Protein AF-A0A291LZJ6-F1 (afdb_monomer_lite)

Sequence (198 aa):
MSPQLYVQSVSMTELIYNVLYHADIFYAFREPSELGRYSWIIDAKGRDGTTDWEHWWSRMVRPMLQSKSLRQPFPRVEEGDYSYQVHMRMGLPEHLRPFSNGNDNCFDLRPILEDVDFSSETQAGLEAVDILANAVRRSLSGNYQRYGWIEIPRLMIHRNDHYIRLFTVAGANVDIELPEYADVLNDFRAGGRSLFPS

pLDDT: mean 87.47, std 8.16, range [55.5, 95.25]

Secondary structure (DSSP, 8-state):
--HHHHHHHHHHHHHHHHHHHHHHHHHHTT-GGGGG---EEEE-S-SSS--HHHHHHHHHHHHHHHHHHHHSPPP--TTS--GGGGGGEEEPPGGGGGGSTT--EEE-STTTSS-EEEE-S--HHHHHHHHHHHHHHHHHTT-S-GGGTTTGGGGSEE-SS-SS----SSPS-------TTHHHHHHTTSSSEESS--

Radius of gyration: 18.4 Å; chains: 1; bounding box: 45×43×45 Å

Structure (mmCIF, N/CA/C/O backbone):
data_AF-A0A291LZJ6-F1
#
_entry.id   AF-A0A291LZJ6-F1
#
loop_
_atom_site.group_PDB
_atom_site.id
_atom_site.type_symbol
_atom_site.label_atom_id
_atom_site.label_alt_id
_atom_site.label_comp_id
_atom_site.label_asym_id
_atom_site.label_entity_id
_atom_site.label_seq_id
_atom_site.pdbx_PDB_ins_code
_atom_site.Cartn_x
_atom_site.Cartn_y
_atom_site.Cartn_z
_atom_site.occupancy
_atom_site.B_iso_or_equiv
_atom_site.auth_seq_id
_atom_site.auth_comp_id
_atom_site.auth_asym_id
_atom_site.auth_atom_id
_atom_site.pdbx_PDB_model_num
ATOM 1 N N . MET A 1 1 ? 4.750 18.574 13.760 1.00 76.56 1 MET A N 1
ATOM 2 C CA . MET A 1 1 ? 3.805 17.510 13.354 1.00 76.56 1 MET A CA 1
ATOM 3 C C . MET A 1 1 ? 3.405 16.732 14.597 1.00 76.56 1 MET A C 1
ATOM 5 O O . MET A 1 1 ? 4.285 16.442 15.399 1.00 76.56 1 MET A O 1
ATOM 9 N N . SER A 1 2 ? 2.115 16.453 14.804 1.00 91.00 2 SER A N 1
ATOM 10 C CA . SER A 1 2 ? 1.682 15.653 15.959 1.00 91.00 2 SER A CA 1
ATOM 11 C C . SER A 1 2 ? 2.129 14.188 15.806 1.00 91.00 2 SER A C 1
ATOM 13 O O . SER A 1 2 ? 2.298 13.728 14.672 1.00 91.00 2 SER A O 1
ATOM 15 N N . PRO A 1 3 ? 2.286 13.425 16.906 1.00 91.31 3 PRO A N 1
ATOM 16 C CA . PRO A 1 3 ? 2.603 11.996 16.829 1.00 91.31 3 PRO A CA 1
ATOM 17 C C . PRO A 1 3 ? 1.614 11.202 15.964 1.00 91.31 3 PRO A C 1
ATOM 19 O O . PRO A 1 3 ? 2.022 10.330 15.204 1.00 91.31 3 PRO A O 1
ATOM 22 N N . GLN A 1 4 ? 0.325 11.555 16.007 1.00 91.00 4 GLN A N 1
ATOM 23 C CA . GLN A 1 4 ? -0.712 10.933 15.182 1.00 91.00 4 GLN A CA 1
ATOM 24 C C . GLN A 1 4 ? -0.449 11.124 13.682 1.00 91.00 4 GLN A C 1
ATOM 26 O O . GLN A 1 4 ? -0.474 10.160 12.921 1.00 91.00 4 GLN A O 1
ATOM 31 N N . LEU A 1 5 ? -0.159 12.359 13.259 1.00 92.19 5 LEU A N 1
ATOM 32 C CA . LEU A 1 5 ? 0.135 12.666 11.858 1.00 92.19 5 LEU A CA 1
ATOM 33 C C . LEU A 1 5 ? 1.445 12.017 11.398 1.00 92.19 5 LEU A C 1
ATOM 35 O O . LEU A 1 5 ? 1.547 11.588 10.250 1.00 92.19 5 LEU A O 1
ATOM 39 N N . TYR A 1 6 ? 2.425 11.881 12.294 1.00 91.81 6 TYR A N 1
ATOM 40 C CA . TYR A 1 6 ? 3.653 11.144 12.005 1.00 91.81 6 TYR A CA 1
ATOM 41 C C . TYR A 1 6 ? 3.379 9.660 11.735 1.00 91.81 6 TYR A C 1
ATOM 43 O O . TYR A 1 6 ? 3.748 9.159 10.672 1.00 91.81 6 TYR A O 1
ATOM 51 N N . VAL A 1 7 ? 2.685 8.975 12.653 1.00 91.75 7 VAL A N 1
ATOM 52 C CA . VAL A 1 7 ? 2.331 7.556 12.493 1.00 91.75 7 VAL A CA 1
ATOM 53 C C . VAL A 1 7 ? 1.525 7.350 11.218 1.00 91.75 7 VAL A C 1
ATOM 55 O O . VAL A 1 7 ? 1.827 6.438 10.453 1.00 91.75 7 VAL A O 1
ATOM 58 N N . GLN A 1 8 ? 0.559 8.224 10.934 1.00 91.69 8 GLN A N 1
ATOM 59 C CA . GLN A 1 8 ? -0.219 8.146 9.702 1.00 91.69 8 GLN A CA 1
ATOM 60 C C . GLN A 1 8 ? 0.650 8.310 8.450 1.00 91.69 8 GLN A C 1
ATOM 62 O O . GLN A 1 8 ? 0.510 7.531 7.513 1.00 91.69 8 GLN A O 1
ATOM 67 N N . SER A 1 9 ? 1.588 9.259 8.447 1.00 93.06 9 SER A N 1
ATOM 68 C CA . SER A 1 9 ? 2.500 9.480 7.315 1.00 93.06 9 SER A CA 1
ATOM 69 C C . SER A 1 9 ? 3.343 8.242 7.009 1.00 93.06 9 SER A C 1
ATOM 71 O O . SER A 1 9 ? 3.480 7.850 5.848 1.00 93.06 9 SER A O 1
ATOM 73 N N . VAL A 1 10 ? 3.885 7.610 8.056 1.00 92.06 10 VAL A N 1
ATOM 74 C CA . VAL A 1 10 ? 4.641 6.356 7.941 1.00 92.06 10 VAL A CA 1
ATOM 75 C C . VAL A 1 10 ? 3.725 5.237 7.448 1.00 92.06 10 VAL A C 1
ATOM 77 O O . VAL A 1 10 ? 4.046 4.598 6.453 1.00 92.06 10 VAL A O 1
ATOM 80 N N . SER A 1 11 ? 2.555 5.064 8.069 1.00 92.06 11 SER A N 1
ATOM 81 C CA . SER A 1 11 ? 1.578 4.020 7.718 1.00 92.06 11 SER A CA 1
ATOM 82 C C . SER A 1 11 ? 1.151 4.099 6.256 1.00 92.06 11 SER A C 1
ATOM 84 O O . SER A 1 11 ? 1.156 3.093 5.558 1.00 92.06 11 SER A O 1
ATOM 86 N N . MET A 1 12 ? 0.810 5.296 5.773 1.00 93.62 12 MET A N 1
ATOM 87 C CA . MET A 1 12 ? 0.369 5.505 4.393 1.00 93.62 12 MET A CA 1
ATOM 88 C C . MET A 1 12 ? 1.502 5.286 3.392 1.00 93.62 12 MET A C 1
ATOM 90 O O . MET A 1 12 ? 1.280 4.719 2.327 1.00 93.62 12 MET A O 1
ATOM 94 N N . THR A 1 13 ? 2.730 5.678 3.741 1.00 93.75 13 THR A N 1
ATOM 95 C CA . THR A 1 13 ? 3.897 5.403 2.892 1.00 93.75 13 THR A CA 1
ATOM 96 C C . THR A 1 13 ? 4.168 3.901 2.804 1.00 93.75 13 THR A C 1
ATOM 98 O O . THR A 1 13 ? 4.401 3.378 1.716 1.00 93.75 13 THR A O 1
ATOM 101 N N . GLU A 1 14 ? 4.112 3.191 3.936 1.00 91.94 14 GLU A N 1
ATOM 102 C CA . GLU A 1 14 ? 4.214 1.731 3.967 1.00 91.94 14 GLU A CA 1
ATOM 103 C C . GLU A 1 14 ? 3.083 1.083 3.167 1.00 91.94 14 GLU A C 1
ATOM 105 O O . GLU A 1 14 ? 3.335 0.146 2.413 1.00 91.94 14 GLU A O 1
ATOM 110 N N . LEU A 1 15 ? 1.854 1.587 3.286 1.00 91.94 15 LEU A N 1
ATOM 111 C CA . LEU A 1 15 ? 0.709 1.082 2.538 1.00 91.94 15 LEU A CA 1
ATOM 112 C C . LEU A 1 15 ? 0.941 1.209 1.032 1.00 91.94 15 LEU A C 1
ATOM 114 O O . LEU A 1 15 ? 0.877 0.197 0.345 1.00 91.94 15 LEU A O 1
ATOM 118 N N . ILE A 1 16 ? 1.290 2.396 0.530 1.00 93.81 16 ILE A N 1
ATOM 119 C CA . ILE A 1 16 ? 1.565 2.598 -0.901 1.00 93.81 16 ILE A CA 1
ATOM 120 C C . ILE A 1 16 ? 2.702 1.699 -1.375 1.00 93.81 16 ILE A C 1
ATOM 122 O O . ILE A 1 16 ? 2.572 1.038 -2.403 1.00 93.81 16 ILE A O 1
ATOM 126 N N . TYR A 1 17 ? 3.797 1.622 -0.615 1.00 92.56 17 TYR A N 1
ATOM 127 C CA . TYR A 1 17 ? 4.908 0.740 -0.959 1.00 92.56 17 TYR A CA 1
ATOM 128 C C . TYR A 1 17 ? 4.455 -0.721 -1.080 1.00 92.56 17 TYR A C 1
ATOM 130 O O . TYR A 1 17 ? 4.793 -1.384 -2.056 1.00 92.56 17 TYR A O 1
ATOM 138 N N . ASN A 1 18 ? 3.688 -1.228 -0.110 1.00 89.75 18 ASN A N 1
ATOM 139 C CA . ASN A 1 18 ? 3.212 -2.611 -0.123 1.00 89.75 18 ASN A CA 1
ATOM 140 C C . ASN A 1 18 ? 2.173 -2.848 -1.229 1.00 89.75 18 ASN A C 1
ATOM 142 O O . ASN A 1 18 ? 2.210 -3.896 -1.869 1.00 89.75 18 ASN A O 1
ATOM 146 N N . VAL A 1 19 ? 1.284 -1.883 -1.490 1.00 91.00 19 VAL A N 1
ATOM 147 C CA . VAL A 1 19 ? 0.339 -1.946 -2.613 1.00 91.00 19 VAL A CA 1
ATOM 148 C C . VAL A 1 19 ? 1.112 -2.077 -3.915 1.00 91.00 19 VAL A C 1
ATOM 150 O O . VAL A 1 19 ? 0.874 -3.035 -4.635 1.00 91.00 19 VAL A O 1
ATOM 153 N N . LEU A 1 20 ? 2.090 -1.207 -4.179 1.00 91.50 20 LEU A N 1
ATOM 154 C CA . LEU A 1 20 ? 2.926 -1.299 -5.378 1.00 91.50 20 LEU A CA 1
ATOM 155 C C . LEU A 1 20 ? 3.672 -2.636 -5.448 1.00 91.50 20 LEU A C 1
ATOM 157 O O . LEU A 1 20 ? 3.619 -3.312 -6.468 1.00 91.50 20 LEU A O 1
ATOM 161 N N . TYR A 1 21 ? 4.291 -3.063 -4.346 1.00 88.56 21 TYR A N 1
ATOM 162 C CA . TYR A 1 21 ? 5.035 -4.322 -4.264 1.00 88.56 21 TYR A CA 1
ATOM 163 C C . TYR A 1 21 ? 4.189 -5.547 -4.653 1.00 88.56 21 TYR A C 1
ATOM 165 O O . TYR A 1 21 ? 4.706 -6.493 -5.245 1.00 88.56 21 TYR A O 1
ATOM 173 N N . HIS A 1 22 ? 2.902 -5.562 -4.298 1.00 87.62 22 HIS A N 1
ATOM 174 C CA . HIS A 1 22 ? 2.007 -6.693 -4.558 1.00 87.62 22 HIS A CA 1
ATOM 175 C C . HIS A 1 22 ? 1.212 -6.555 -5.854 1.00 87.62 22 HIS A C 1
ATOM 177 O O . HIS A 1 22 ? 1.097 -7.525 -6.605 1.00 87.62 22 HIS A O 1
ATOM 183 N N . ALA A 1 23 ? 0.679 -5.364 -6.113 1.00 89.06 23 ALA A N 1
ATOM 184 C CA . ALA A 1 23 ? -0.116 -5.063 -7.292 1.00 89.06 23 ALA A CA 1
ATOM 185 C C . ALA A 1 23 ? 0.703 -5.253 -8.571 1.00 89.06 23 ALA A C 1
ATOM 187 O O . ALA A 1 23 ? 0.163 -5.778 -9.539 1.00 89.06 23 ALA A O 1
ATOM 188 N N . ASP A 1 24 ? 1.998 -4.915 -8.552 1.00 90.25 24 ASP A N 1
ATOM 189 C CA . ASP A 1 24 ? 2.864 -5.026 -9.728 1.00 90.25 24 ASP A CA 1
ATOM 190 C C . ASP A 1 24 ? 2.886 -6.458 -10.287 1.00 90.25 24 ASP A C 1
ATOM 192 O O . ASP A 1 24 ? 2.567 -6.692 -11.449 1.00 90.25 24 ASP A O 1
ATOM 196 N N . ILE A 1 25 ? 3.152 -7.449 -9.430 1.00 92.12 25 ILE A N 1
ATOM 197 C CA . ILE A 1 25 ? 3.102 -8.865 -9.824 1.00 92.12 25 ILE A CA 1
ATOM 198 C C . ILE A 1 25 ? 1.661 -9.296 -10.113 1.00 92.12 25 ILE A C 1
ATOM 200 O O . ILE A 1 25 ? 1.411 -9.981 -11.100 1.00 92.12 25 ILE A O 1
ATOM 204 N N . PHE A 1 26 ? 0.703 -8.924 -9.259 1.00 92.56 26 PHE A N 1
ATOM 205 C CA . PHE A 1 26 ? -0.675 -9.395 -9.393 1.00 92.56 26 PHE A CA 1
ATOM 206 C C . PHE A 1 26 ? -1.296 -9.030 -10.748 1.00 92.56 26 PHE A C 1
ATOM 208 O O . PHE A 1 26 ? -1.919 -9.891 -11.380 1.00 92.56 26 PHE A O 1
ATOM 215 N N . TYR A 1 27 ? -1.119 -7.777 -11.177 1.00 93.94 27 TYR A N 1
ATOM 216 C CA . TYR A 1 27 ? -1.657 -7.260 -12.430 1.00 93.94 27 TYR A CA 1
ATOM 217 C C . TYR A 1 27 ? -0.839 -7.701 -13.642 1.00 93.94 27 TYR A C 1
ATOM 219 O O . TYR A 1 27 ? -1.450 -8.004 -14.663 1.00 93.94 27 TYR A O 1
ATOM 227 N N . ALA A 1 28 ? 0.483 -7.886 -13.520 1.00 94.88 28 ALA A N 1
ATOM 228 C CA . ALA A 1 28 ? 1.312 -8.416 -14.612 1.00 94.88 28 ALA A CA 1
ATOM 229 C C . ALA A 1 28 ? 0.835 -9.783 -15.138 1.00 94.88 28 ALA A C 1
ATOM 231 O O . ALA A 1 28 ? 1.069 -10.119 -16.295 1.00 94.88 28 ALA A O 1
ATOM 232 N N . PHE A 1 29 ? 0.151 -10.576 -14.307 1.00 93.62 29 PHE A N 1
ATOM 233 C CA . PHE A 1 29 ? -0.411 -11.873 -14.699 1.00 93.62 29 PHE A CA 1
ATOM 234 C C . PHE A 1 29 ? -1.897 -11.848 -15.080 1.00 93.62 29 PHE A C 1
ATOM 236 O O . PHE A 1 29 ? -2.424 -12.877 -15.500 1.00 93.62 29 PHE A O 1
ATOM 243 N N . ARG A 1 30 ? -2.613 -10.742 -14.852 1.00 93.25 30 ARG A N 1
ATOM 244 C CA . ARG A 1 30 ? -4.088 -10.727 -14.914 1.00 93.25 30 ARG A CA 1
ATOM 245 C C . ARG A 1 30 ? -4.655 -9.613 -15.759 1.00 93.25 30 ARG A C 1
ATOM 247 O O . ARG A 1 30 ? -5.514 -9.881 -16.585 1.00 93.25 30 ARG A O 1
ATOM 254 N N . GLU A 1 31 ? -4.195 -8.396 -15.517 1.00 94.94 31 GLU A N 1
ATOM 255 C CA . GLU A 1 31 ? -4.621 -7.222 -16.265 1.00 94.94 31 GLU A CA 1
ATOM 256 C C . GLU A 1 31 ? -3.419 -6.282 -16.430 1.00 94.94 31 GLU A C 1
ATOM 258 O O . GLU A 1 31 ? -3.290 -5.290 -15.705 1.00 94.94 31 GLU A O 1
ATOM 263 N N . PRO A 1 32 ? -2.481 -6.617 -17.337 1.00 95.25 32 PRO A N 1
ATOM 264 C CA . PRO A 1 32 ? -1.240 -5.864 -17.505 1.00 95.25 32 PRO A CA 1
ATOM 265 C C . PRO A 1 32 ? -1.466 -4.397 -17.872 1.00 95.25 32 PRO A C 1
ATOM 267 O O . PRO A 1 32 ? -0.634 -3.554 -17.541 1.00 95.25 32 PRO A O 1
ATOM 270 N N . SER A 1 33 ? -2.590 -4.063 -18.517 1.00 95.12 33 SER A N 1
ATOM 271 C CA . SER A 1 33 ? -2.900 -2.681 -18.890 1.00 95.12 33 SER A CA 1
ATOM 272 C C . SER A 1 33 ? -3.080 -1.750 -17.693 1.00 95.12 33 SER A C 1
ATOM 274 O O . SER A 1 33 ? -2.772 -0.562 -17.814 1.00 95.12 33 SER A O 1
ATOM 276 N N . GLU A 1 34 ? -3.509 -2.266 -16.535 1.00 93.94 34 GLU A N 1
ATOM 277 C CA . GLU A 1 34 ? -3.631 -1.467 -15.305 1.00 93.94 34 GLU A CA 1
ATOM 278 C C . GLU A 1 34 ? -2.264 -1.008 -14.785 1.00 93.94 34 GLU A C 1
ATOM 280 O O . GLU A 1 34 ? -2.154 0.040 -14.158 1.00 93.94 34 GLU A O 1
ATOM 285 N N . LEU A 1 35 ? -1.180 -1.719 -15.114 1.00 93.31 35 LEU A N 1
ATOM 286 C CA . LEU A 1 35 ? 0.169 -1.319 -14.711 1.00 93.31 35 LEU A CA 1
ATOM 287 C C . LEU A 1 35 ?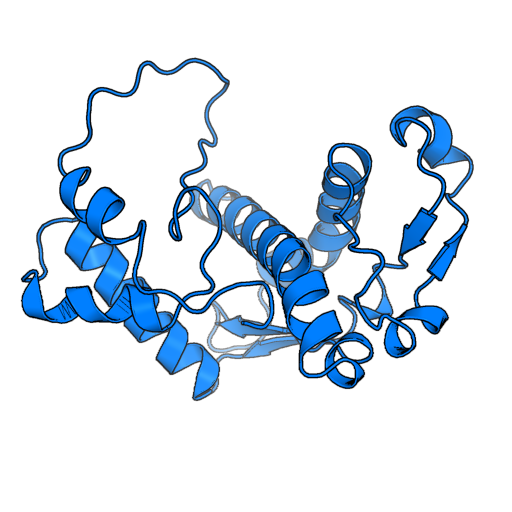 0.655 -0.029 -15.390 1.00 93.31 35 LEU A C 1
ATOM 289 O O . LEU A 1 35 ? 1.655 0.541 -14.961 1.00 93.31 35 LEU A O 1
ATOM 293 N N . GLY A 1 36 ? -0.015 0.430 -16.449 1.00 92.12 36 GLY A N 1
ATOM 294 C CA . GLY A 1 36 ? 0.303 1.693 -17.119 1.00 92.12 36 GLY A CA 1
ATOM 295 C C . GLY A 1 36 ? -0.429 2.910 -16.546 1.00 92.12 36 GLY A C 1
ATOM 296 O O . GLY A 1 36 ? -0.180 4.027 -17.001 1.00 92.12 36 GLY A O 1
ATOM 297 N N . ARG A 1 37 ? -1.361 2.730 -15.598 1.00 91.06 37 ARG A N 1
ATOM 298 C CA . ARG A 1 37 ? -2.249 3.800 -15.118 1.00 91.06 37 ARG A CA 1
ATOM 299 C C . ARG A 1 37 ? -2.405 3.749 -13.604 1.00 91.06 37 ARG A C 1
ATOM 301 O O . ARG A 1 37 ? -2.984 2.819 -13.062 1.00 91.06 37 ARG A O 1
ATOM 308 N N . TYR A 1 38 ? -1.930 4.792 -12.934 1.00 92.62 38 TYR A N 1
ATOM 309 C CA . TYR A 1 38 ? -2.031 4.923 -11.485 1.00 92.62 38 TYR A CA 1
ATOM 310 C C . TYR A 1 38 ? -2.890 6.128 -11.132 1.00 92.62 38 TYR A C 1
ATOM 312 O O . TYR A 1 38 ? -2.651 7.224 -11.631 1.00 92.62 38 TYR A O 1
ATOM 320 N N . SER A 1 39 ? -3.860 5.905 -10.252 1.00 92.38 39 SER A N 1
ATOM 321 C CA . SER A 1 39 ? -4.677 6.942 -9.630 1.00 92.38 39 SER A CA 1
ATOM 322 C C . SER A 1 39 ? -4.884 6.556 -8.171 1.00 92.38 39 SER A C 1
ATOM 324 O O . SER A 1 39 ? -5.236 5.410 -7.870 1.00 92.38 39 SER A O 1
ATOM 326 N N . TRP A 1 40 ? -4.595 7.479 -7.259 1.00 93.44 40 TRP A N 1
ATOM 327 C CA . TRP A 1 40 ? -4.688 7.259 -5.822 1.00 93.44 40 TRP A CA 1
ATOM 328 C C . TRP A 1 40 ? -5.768 8.149 -5.249 1.00 93.44 40 TRP A C 1
ATOM 330 O O . TRP A 1 40 ? -5.627 9.366 -5.238 1.00 93.44 40 TRP A O 1
ATOM 340 N N . ILE A 1 41 ? -6.803 7.527 -4.702 1.00 93.06 41 ILE A N 1
ATOM 341 C CA . ILE A 1 41 ? -7.837 8.226 -3.949 1.00 93.06 41 ILE A CA 1
ATOM 342 C C . ILE A 1 41 ? -7.606 7.918 -2.474 1.00 93.06 41 ILE A C 1
ATOM 344 O O . ILE A 1 41 ? -7.507 6.754 -2.077 1.00 93.06 41 ILE A O 1
ATOM 348 N N . ILE A 1 42 ? -7.483 8.964 -1.669 1.00 92.62 42 ILE A N 1
ATOM 349 C CA . ILE A 1 42 ? -7.200 8.890 -0.241 1.00 92.62 42 ILE A CA 1
ATOM 350 C C . ILE A 1 42 ? -8.311 9.623 0.505 1.00 92.62 42 ILE A C 1
ATOM 352 O O . ILE A 1 42 ? -8.693 10.722 0.119 1.00 92.62 42 ILE A O 1
ATOM 356 N N . ASP A 1 43 ? -8.807 9.021 1.586 1.00 91.06 43 ASP A N 1
ATOM 357 C CA . ASP A 1 43 ? -9.785 9.657 2.471 1.00 91.06 43 ASP A CA 1
ATOM 358 C C . ASP A 1 43 ? -9.220 10.964 3.054 1.00 91.06 43 ASP A C 1
ATOM 360 O O . ASP A 1 43 ? -8.168 10.972 3.710 1.00 91.06 43 ASP A O 1
ATOM 364 N N . ALA A 1 44 ? -9.898 12.076 2.768 1.00 91.38 44 ALA A N 1
ATOM 365 C CA . ALA A 1 44 ? -9.482 13.402 3.197 1.00 91.38 44 ALA A CA 1
ATOM 366 C C . ALA A 1 44 ? -9.758 13.625 4.687 1.00 91.38 44 ALA A C 1
ATOM 368 O O . ALA A 1 44 ? -10.823 13.312 5.218 1.00 91.38 44 ALA A O 1
ATOM 369 N N . LYS A 1 45 ? -8.817 14.271 5.379 1.00 83.88 45 LYS A N 1
ATOM 370 C CA . LYS A 1 45 ? -8.992 14.646 6.791 1.00 83.88 45 LYS A CA 1
ATOM 371 C C . LYS A 1 45 ? -9.949 15.810 6.995 1.00 83.88 45 LYS A C 1
ATOM 373 O O . LYS A 1 45 ? -10.585 15.912 8.046 1.00 83.88 45 LYS A O 1
ATOM 378 N N . GLY A 1 46 ? -9.933 16.751 6.060 1.00 77.50 46 GLY A N 1
ATOM 379 C CA . GLY A 1 46 ? -10.723 17.970 6.104 1.00 77.50 46 GLY A CA 1
ATOM 380 C C . GLY A 1 46 ? -12.000 17.826 5.291 1.00 77.50 46 GLY A C 1
ATOM 381 O O . GLY A 1 46 ? -12.031 17.134 4.281 1.00 77.50 46 GLY A O 1
ATOM 382 N N . ARG A 1 47 ? -13.055 18.529 5.712 1.00 69.50 47 ARG A N 1
ATOM 383 C CA . ARG A 1 47 ? -14.231 18.737 4.853 1.00 69.50 47 ARG A CA 1
ATOM 384 C C . ARG A 1 47 ? -13.963 19.788 3.772 1.00 69.50 47 ARG A C 1
ATOM 386 O O . ARG A 1 47 ? -14.536 19.697 2.695 1.00 69.50 47 ARG A O 1
ATOM 393 N N . ASP A 1 48 ? -13.052 20.721 4.055 1.00 71.00 48 ASP A N 1
ATOM 394 C CA . ASP A 1 48 ? -12.767 21.894 3.229 1.00 71.00 48 ASP A CA 1
ATOM 395 C C . ASP A 1 48 ? -11.350 21.823 2.640 1.00 71.00 48 ASP A C 1
ATOM 397 O O . ASP A 1 48 ? -10.434 22.527 3.066 1.00 71.00 48 ASP A O 1
ATOM 401 N N . GLY A 1 49 ? -11.181 20.948 1.649 1.00 76.00 49 GLY A N 1
ATOM 402 C CA . GLY A 1 49 ? -9.964 20.852 0.844 1.00 76.00 49 GLY A CA 1
ATOM 403 C C . GLY A 1 49 ? -8.762 20.199 1.533 1.00 76.00 49 GLY A C 1
ATOM 404 O O . GLY A 1 49 ? -8.831 19.690 2.653 1.00 76.00 49 GLY A O 1
ATOM 405 N N . THR A 1 50 ? -7.643 20.199 0.806 1.00 86.31 50 THR A N 1
ATOM 406 C CA . THR A 1 50 ? -6.388 19.568 1.221 1.00 86.31 50 THR A CA 1
ATOM 407 C C . THR A 1 50 ? -5.724 20.353 2.352 1.00 86.31 50 THR A C 1
ATOM 409 O O . THR A 1 50 ? -5.445 21.546 2.245 1.00 86.31 50 THR A O 1
ATOM 412 N N . THR A 1 51 ? -5.436 19.666 3.449 1.00 92.06 51 THR A N 1
ATOM 413 C CA . THR A 1 51 ? -4.752 20.213 4.622 1.00 92.06 51 THR A CA 1
ATOM 414 C C . THR A 1 51 ? -3.255 20.429 4.366 1.00 92.06 51 THR A C 1
ATOM 416 O O . THR A 1 51 ? -2.639 19.762 3.531 1.00 92.06 51 THR A O 1
ATOM 419 N N . ASP A 1 52 ? -2.613 21.291 5.164 1.00 92.75 52 ASP A N 1
ATOM 420 C CA . ASP A 1 52 ? -1.152 21.493 5.121 1.00 92.75 52 ASP A CA 1
ATOM 421 C C . ASP A 1 52 ? -0.367 20.184 5.279 1.00 92.75 52 ASP A C 1
ATOM 423 O O . ASP A 1 52 ? 0.695 19.994 4.680 1.00 92.75 52 ASP A O 1
ATOM 427 N N . TRP A 1 53 ? -0.888 19.262 6.093 1.00 93.62 53 TRP A N 1
ATOM 428 C CA . TRP A 1 53 ? -0.268 17.960 6.295 1.00 93.62 53 TRP A CA 1
ATOM 429 C C . TRP A 1 53 ? -0.399 17.060 5.059 1.00 93.62 53 TRP A C 1
ATOM 431 O O . TRP A 1 53 ? 0.589 16.433 4.683 1.00 93.62 53 TRP A O 1
ATOM 441 N N . GLU A 1 54 ? -1.556 17.023 4.395 1.00 94.44 54 GLU A N 1
ATOM 442 C CA . GLU A 1 54 ? -1.753 16.257 3.151 1.00 94.44 54 GLU A CA 1
ATOM 443 C C . GLU A 1 54 ? -0.886 16.820 2.018 1.00 94.44 54 GLU A C 1
ATOM 445 O O . GLU A 1 54 ? -0.225 16.064 1.298 1.00 94.44 54 GLU A O 1
ATOM 450 N N . HIS A 1 55 ? -0.779 18.149 1.918 1.00 92.94 55 HIS A N 1
ATOM 451 C CA . HIS A 1 55 ? 0.147 18.808 0.996 1.00 92.94 55 HIS A CA 1
ATOM 452 C C . HIS A 1 55 ? 1.607 18.447 1.276 1.00 92.94 55 HIS A C 1
ATOM 454 O O . HIS A 1 55 ? 2.365 18.144 0.349 1.00 92.94 55 HIS A O 1
ATOM 460 N N . TRP A 1 56 ? 2.019 18.472 2.544 1.00 94.50 56 TRP A N 1
ATOM 461 C CA . TRP A 1 56 ? 3.361 18.059 2.941 1.00 94.50 56 TRP A CA 1
ATOM 462 C C . TRP A 1 56 ? 3.612 16.588 2.596 1.00 94.50 56 TRP A C 1
ATOM 464 O O . TRP A 1 56 ? 4.619 16.269 1.961 1.00 94.50 56 TRP A O 1
ATOM 474 N N . TRP A 1 57 ? 2.686 15.697 2.951 1.00 95.12 57 TRP A N 1
ATOM 475 C CA . TRP A 1 57 ? 2.838 14.263 2.734 1.00 95.12 57 TRP A CA 1
ATOM 476 C C . TRP A 1 57 ? 2.929 13.929 1.241 1.00 95.12 57 TRP A C 1
ATOM 478 O O . TRP A 1 57 ? 3.828 13.192 0.842 1.00 95.12 57 TRP A O 1
ATOM 488 N N . SER A 1 58 ? 2.112 14.563 0.398 1.00 93.00 58 SER A N 1
ATOM 489 C CA . SER A 1 58 ? 2.134 14.370 -1.063 1.00 93.00 58 SER A CA 1
ATOM 490 C C . SER A 1 58 ? 3.479 14.737 -1.695 1.00 93.00 58 SER A C 1
ATOM 492 O O . SER A 1 58 ? 3.904 14.139 -2.683 1.00 93.00 58 SER A O 1
ATOM 494 N N . ARG A 1 59 ? 4.197 15.702 -1.108 1.00 92.56 59 ARG A N 1
ATOM 495 C CA . ARG A 1 59 ? 5.559 16.063 -1.535 1.00 92.56 59 ARG A CA 1
ATOM 496 C C . ARG A 1 59 ? 6.607 15.082 -1.010 1.00 92.56 59 ARG A C 1
ATOM 498 O O . ARG A 1 59 ? 7.591 14.816 -1.697 1.00 92.56 59 ARG A O 1
ATOM 505 N N . MET A 1 60 ? 6.403 14.543 0.191 1.00 94.12 60 MET A N 1
ATOM 506 C CA . MET A 1 60 ? 7.370 13.683 0.880 1.00 94.12 60 MET A CA 1
ATOM 507 C C . MET A 1 60 ? 7.260 12.201 0.521 1.00 94.12 60 MET A C 1
ATOM 509 O O . MET A 1 60 ? 8.257 11.483 0.606 1.00 94.12 60 MET A O 1
ATOM 513 N N . VAL A 1 61 ? 6.096 11.731 0.077 1.00 94.56 61 VAL A N 1
ATOM 514 C CA . VAL A 1 61 ? 5.871 10.311 -0.216 1.00 94.56 61 VAL A CA 1
ATOM 515 C C . VAL A 1 61 ? 6.840 9.789 -1.285 1.00 94.56 61 VAL A C 1
ATOM 517 O O . VAL A 1 61 ? 7.398 8.706 -1.132 1.00 94.56 61 VAL A O 1
ATOM 520 N N . ARG A 1 62 ? 7.152 10.590 -2.314 1.00 93.31 62 ARG A N 1
ATOM 521 C CA . ARG A 1 62 ? 8.079 10.211 -3.397 1.00 93.31 62 ARG A CA 1
ATOM 522 C C . ARG A 1 62 ? 9.508 9.932 -2.901 1.00 93.31 62 ARG A C 1
ATOM 524 O O . ARG A 1 62 ? 9.983 8.817 -3.119 1.00 93.31 62 ARG A O 1
ATOM 531 N N . PRO A 1 63 ? 10.213 10.865 -2.223 1.00 92.56 63 PRO A N 1
ATOM 532 C CA . PRO A 1 63 ? 11.551 10.576 -1.705 1.00 92.56 63 PRO A CA 1
ATOM 533 C C . PRO A 1 63 ? 11.551 9.468 -0.641 1.00 92.56 63 PRO A C 1
ATOM 535 O O . PRO A 1 63 ? 12.507 8.692 -0.570 1.00 92.56 63 PRO A O 1
ATOM 538 N N . MET A 1 64 ? 10.480 9.330 0.151 1.00 93.81 64 MET A N 1
ATOM 539 C CA . MET A 1 64 ? 10.361 8.229 1.114 1.00 93.81 64 MET A CA 1
ATOM 540 C C . MET A 1 64 ? 10.269 6.865 0.412 1.00 93.81 64 MET A C 1
ATOM 542 O O . MET A 1 64 ? 10.989 5.933 0.782 1.00 93.81 64 MET A O 1
ATOM 546 N N . LEU A 1 65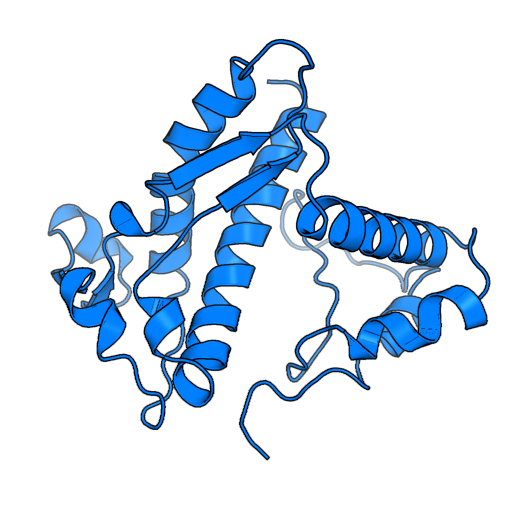 ? 9.448 6.755 -0.636 1.00 93.62 65 LEU A N 1
ATOM 547 C CA . LEU A 1 65 ? 9.337 5.545 -1.452 1.00 93.62 65 LEU A CA 1
ATOM 548 C C . LEU A 1 65 ? 10.630 5.243 -2.208 1.00 93.62 65 LEU A C 1
ATOM 550 O O . LEU A 1 65 ? 11.057 4.091 -2.211 1.00 93.62 65 LEU A O 1
ATOM 554 N N . GLN A 1 66 ? 11.307 6.255 -2.763 1.00 91.56 66 GLN A N 1
ATOM 555 C CA . GLN A 1 66 ? 12.615 6.081 -3.400 1.00 91.56 66 GLN A CA 1
ATOM 556 C C . GLN A 1 66 ? 13.623 5.475 -2.414 1.00 91.56 66 GLN A C 1
ATOM 558 O O . GLN A 1 66 ? 14.189 4.418 -2.685 1.00 91.56 66 GLN A O 1
ATOM 563 N N . SER A 1 67 ? 13.781 6.077 -1.230 1.00 90.94 67 SER A N 1
ATOM 564 C CA . SER A 1 67 ? 14.682 5.574 -0.183 1.00 90.94 67 SER A CA 1
ATOM 565 C C . SER A 1 67 ? 14.365 4.133 0.236 1.00 90.94 67 SER A C 1
ATOM 567 O O . SER A 1 67 ? 15.266 3.342 0.533 1.00 90.94 67 SER A O 1
ATOM 569 N N . LYS A 1 68 ? 13.081 3.767 0.280 1.00 90.12 68 LYS A N 1
ATOM 570 C CA . LYS A 1 68 ? 12.654 2.407 0.615 1.00 90.12 68 LYS A CA 1
ATOM 571 C C . LYS A 1 68 ? 12.931 1.426 -0.527 1.00 90.12 68 LYS A C 1
ATOM 573 O O . LYS A 1 68 ? 13.499 0.370 -0.271 1.00 90.12 68 LYS A O 1
ATOM 578 N N . SER A 1 69 ? 12.616 1.799 -1.766 1.00 89.31 69 SER A N 1
ATOM 579 C CA . SER A 1 69 ? 12.843 0.978 -2.963 1.00 89.31 69 SER A CA 1
ATOM 580 C C . SER A 1 69 ? 14.325 0.732 -3.267 1.00 89.31 69 SER A C 1
ATOM 582 O O . SER A 1 69 ? 14.669 -0.346 -3.732 1.00 89.31 69 SER A O 1
ATOM 584 N N . LEU A 1 70 ? 15.220 1.668 -2.930 1.00 89.00 70 LEU A N 1
ATOM 585 C CA . LEU A 1 70 ? 16.670 1.458 -3.047 1.00 89.00 70 LEU A CA 1
ATOM 586 C C . LEU A 1 70 ? 17.168 0.361 -2.094 1.00 89.00 70 LEU A C 1
ATOM 588 O O . LEU A 1 70 ? 17.993 -0.469 -2.462 1.00 89.00 70 LEU A O 1
ATOM 592 N N . ARG A 1 71 ? 16.633 0.328 -0.866 1.00 86.62 71 ARG A N 1
ATOM 593 C CA . ARG A 1 71 ? 16.973 -0.698 0.134 1.00 86.62 71 ARG A CA 1
ATOM 594 C C . ARG A 1 71 ? 16.308 -2.037 -0.161 1.00 86.62 71 ARG A C 1
ATOM 596 O O . ARG A 1 71 ? 16.911 -3.081 0.061 1.00 86.62 71 ARG A O 1
ATOM 603 N N . GLN A 1 72 ? 15.066 -1.996 -0.629 1.00 87.19 72 GLN A N 1
ATOM 604 C CA . GLN A 1 72 ? 14.264 -3.163 -0.962 1.00 87.19 72 GLN A CA 1
ATOM 605 C C . GLN A 1 72 ? 13.582 -2.932 -2.319 1.00 87.19 72 GLN A C 1
ATOM 607 O O . GLN A 1 72 ? 12.471 -2.393 -2.365 1.00 87.19 72 GLN A O 1
ATOM 612 N N . PRO A 1 73 ? 14.236 -3.313 -3.428 1.00 87.06 73 PRO A N 1
ATOM 613 C CA . PRO A 1 73 ? 13.647 -3.197 -4.757 1.00 87.06 73 PRO A CA 1
ATOM 614 C C . PRO A 1 73 ? 12.373 -4.037 -4.896 1.00 87.06 73 PRO A C 1
ATOM 616 O O . PRO A 1 73 ? 12.228 -5.079 -4.248 1.00 87.06 73 PRO A O 1
ATOM 619 N N . PHE A 1 74 ? 11.449 -3.589 -5.749 1.00 87.31 74 PHE A N 1
ATOM 620 C CA . PHE A 1 74 ? 10.249 -4.361 -6.067 1.00 87.31 74 PHE A CA 1
ATOM 621 C C . PHE A 1 74 ? 10.632 -5.633 -6.844 1.00 87.31 74 PHE A C 1
ATOM 623 O O . PHE A 1 74 ? 11.404 -5.545 -7.803 1.00 87.31 74 PHE A O 1
ATOM 630 N N . PRO A 1 75 ? 10.140 -6.816 -6.438 1.00 85.38 75 PRO A N 1
ATOM 631 C CA . PRO A 1 75 ? 10.406 -8.056 -7.147 1.00 85.38 75 PRO A CA 1
ATOM 632 C C . PRO A 1 75 ? 9.711 -8.044 -8.506 1.00 85.38 75 PRO A C 1
ATOM 634 O O . PRO A 1 75 ? 8.584 -7.574 -8.637 1.00 85.38 75 PRO A O 1
ATOM 637 N N . ARG A 1 76 ? 10.368 -8.633 -9.501 1.00 86.94 76 ARG A N 1
ATOM 638 C CA . ARG A 1 76 ? 9.780 -8.927 -10.806 1.00 86.94 76 ARG A CA 1
ATOM 639 C C . ARG A 1 76 ? 9.864 -10.412 -11.071 1.00 86.94 76 ARG A C 1
ATOM 641 O O . ARG A 1 76 ? 10.835 -11.057 -10.680 1.00 86.94 76 ARG A O 1
ATOM 648 N N . VAL A 1 77 ? 8.835 -10.922 -11.724 1.00 90.12 77 VAL A N 1
ATOM 649 C CA . VAL A 1 77 ? 8.718 -12.327 -12.105 1.00 90.12 77 VAL A CA 1
ATOM 650 C C . VAL A 1 77 ? 8.816 -12.386 -13.622 1.00 90.12 77 VAL A C 1
ATOM 652 O O . VAL A 1 77 ? 8.179 -11.583 -14.295 1.00 90.12 77 VAL A O 1
ATOM 655 N N . GLU A 1 78 ? 9.667 -13.257 -14.159 1.00 90.56 78 GLU A N 1
ATOM 656 C CA . GLU A 1 78 ? 10.023 -13.259 -15.586 1.00 90.56 78 GLU A CA 1
ATOM 657 C C . GLU A 1 78 ? 8.802 -13.485 -16.489 1.00 90.56 78 GLU A C 1
ATOM 659 O O . GLU A 1 78 ? 8.692 -12.887 -17.555 1.00 90.56 78 GLU A O 1
ATOM 664 N N . GLU A 1 79 ? 7.851 -14.284 -16.014 1.00 93.12 79 GLU A N 1
ATOM 665 C CA . GLU A 1 79 ? 6.639 -14.676 -16.725 1.00 93.12 79 GLU A CA 1
ATOM 666 C C . GLU A 1 79 ? 5.532 -13.603 -16.720 1.00 93.12 79 GLU A C 1
ATOM 668 O O . GLU A 1 79 ? 4.513 -13.780 -17.386 1.00 93.12 79 GLU A O 1
ATOM 673 N N . GLY A 1 80 ? 5.698 -12.505 -15.973 1.00 93.44 80 GLY A N 1
ATOM 674 C CA . GLY A 1 80 ? 4.722 -11.414 -15.917 1.00 93.44 80 GLY A CA 1
ATOM 675 C C . GLY A 1 80 ? 4.814 -10.465 -17.118 1.00 93.44 80 GLY A C 1
ATOM 676 O O . GLY A 1 80 ? 5.907 -10.108 -17.563 1.00 93.44 80 GLY A O 1
ATOM 677 N N . ASP A 1 81 ? 3.671 -9.985 -17.615 1.00 95.12 81 ASP A N 1
ATOM 678 C CA . ASP A 1 81 ? 3.631 -8.947 -18.648 1.00 95.12 81 ASP A CA 1
ATOM 679 C C . ASP A 1 81 ? 3.738 -7.548 -18.021 1.00 95.12 81 ASP A C 1
ATOM 681 O O . ASP A 1 81 ? 2.823 -7.048 -17.370 1.00 95.12 81 ASP A O 1
ATOM 685 N N . TYR A 1 82 ? 4.877 -6.895 -18.256 1.00 93.19 82 TYR A N 1
ATOM 686 C CA . TYR A 1 82 ? 5.162 -5.528 -17.808 1.00 93.19 82 TYR A CA 1
ATOM 687 C C . TYR A 1 82 ? 5.330 -4.543 -18.973 1.00 93.19 82 TYR A C 1
ATOM 689 O O . TYR A 1 82 ? 5.976 -3.498 -18.817 1.00 93.19 82 TYR A O 1
ATOM 697 N N . SER A 1 83 ? 4.823 -4.878 -20.161 1.00 94.31 83 SER A N 1
ATOM 698 C CA . SER A 1 83 ? 4.959 -4.048 -21.365 1.00 94.31 83 SER A CA 1
ATOM 699 C C . SER A 1 83 ? 4.348 -2.647 -21.196 1.00 94.31 83 SER A C 1
ATOM 701 O O . SER A 1 83 ? 4.882 -1.670 -21.722 1.00 94.31 83 SER A O 1
ATOM 703 N N . TYR A 1 84 ? 3.313 -2.516 -20.363 1.00 94.50 84 TYR A N 1
ATOM 704 C CA . TYR A 1 84 ? 2.615 -1.256 -20.088 1.00 94.50 84 TYR A CA 1
ATOM 705 C C . TYR A 1 84 ? 3.380 -0.283 -19.176 1.00 94.50 84 TYR A C 1
ATOM 707 O O . TYR A 1 84 ? 3.070 0.903 -19.159 1.00 94.50 84 TYR A O 1
ATOM 715 N N . GLN A 1 85 ? 4.431 -0.734 -18.484 1.00 91.81 85 GLN A N 1
ATOM 716 C CA . GLN A 1 85 ? 5.277 0.113 -17.624 1.00 91.81 85 GLN A CA 1
ATOM 717 C C . GLN A 1 85 ? 6.559 0.592 -18.301 1.00 91.81 85 GLN A C 1
ATOM 719 O O . GLN A 1 85 ? 7.401 1.236 -17.672 1.00 91.81 85 GLN A O 1
ATOM 724 N N . VAL A 1 86 ? 6.773 0.260 -19.576 1.00 90.31 86 VAL A N 1
ATOM 725 C CA . VAL A 1 86 ? 8.022 0.597 -20.275 1.00 90.31 86 VAL A CA 1
ATOM 726 C C . VAL A 1 86 ? 8.284 2.104 -20.261 1.00 90.31 86 VAL A C 1
ATOM 728 O O . VAL A 1 86 ? 9.426 2.515 -20.069 1.00 90.31 86 VAL A O 1
ATOM 731 N N . HIS A 1 87 ? 7.239 2.926 -20.364 1.00 89.56 87 HIS A N 1
ATOM 732 C CA . HIS A 1 87 ? 7.364 4.384 -20.336 1.00 89.56 87 HIS A CA 1
ATOM 733 C C . HIS A 1 87 ? 7.765 4.955 -18.959 1.00 89.56 87 HIS A C 1
ATOM 735 O O . HIS A 1 87 ? 8.141 6.120 -18.870 1.00 89.56 87 HIS A O 1
ATOM 741 N N . MET A 1 88 ? 7.660 4.166 -17.883 1.00 90.94 88 MET A N 1
ATOM 742 C CA . MET A 1 88 ? 8.095 4.531 -16.529 1.00 90.94 88 MET A CA 1
ATOM 743 C C . MET A 1 88 ? 9.545 4.134 -16.261 1.00 90.94 88 MET A C 1
ATOM 745 O O . MET A 1 88 ? 10.094 4.499 -15.225 1.00 90.94 88 MET A O 1
ATOM 749 N N . ARG A 1 89 ? 10.181 3.355 -17.141 1.00 88.75 89 ARG A N 1
ATOM 750 C CA . ARG A 1 89 ? 11.556 2.904 -16.918 1.00 88.75 89 ARG A CA 1
ATOM 751 C C . ARG A 1 89 ? 12.521 4.076 -17.031 1.00 88.75 89 ARG A C 1
ATOM 753 O O . ARG A 1 89 ? 12.462 4.860 -17.975 1.00 88.75 89 ARG A O 1
ATOM 760 N N . MET A 1 90 ? 13.457 4.148 -16.095 1.00 88.31 90 MET A N 1
ATOM 761 C CA . MET A 1 90 ? 14.538 5.125 -16.118 1.00 88.31 90 MET A CA 1
ATOM 762 C C . MET A 1 90 ? 15.856 4.488 -15.683 1.00 88.31 90 MET A C 1
ATOM 764 O O . MET A 1 90 ? 15.873 3.502 -14.948 1.00 88.31 90 MET A O 1
ATOM 768 N N . GLY A 1 91 ? 16.972 5.066 -16.126 1.00 86.44 91 GLY A N 1
ATOM 769 C CA . GLY A 1 91 ? 18.282 4.707 -15.591 1.00 86.44 91 GLY A CA 1
ATOM 770 C C . GLY A 1 91 ? 18.442 5.210 -14.157 1.00 86.44 91 GLY A C 1
ATOM 771 O O . GLY A 1 91 ? 17.916 6.270 -13.806 1.00 86.44 91 GLY A O 1
ATOM 772 N N . LEU A 1 92 ? 19.184 4.466 -13.340 1.00 88.12 92 LEU A N 1
ATOM 773 C CA . LEU A 1 92 ? 19.540 4.879 -11.988 1.00 88.12 92 LEU A CA 1
ATOM 774 C C . LEU A 1 92 ? 20.333 6.204 -12.008 1.00 88.12 92 LEU A C 1
ATOM 776 O O . LEU A 1 92 ? 21.403 6.266 -12.621 1.00 88.12 92 LEU A O 1
ATOM 780 N N . PRO A 1 93 ? 19.852 7.270 -11.338 1.00 88.25 93 PRO A N 1
ATOM 781 C CA . PRO A 1 93 ? 20.594 8.521 -11.229 1.00 88.25 93 PRO A CA 1
ATOM 782 C C . PRO A 1 93 ? 21.950 8.331 -10.539 1.00 88.25 93 PRO A C 1
ATOM 784 O O . PRO A 1 93 ? 22.042 7.638 -9.529 1.00 88.25 93 PRO A O 1
ATOM 787 N N . GLU A 1 94 ? 22.985 9.021 -11.025 1.00 89.25 94 GLU A N 1
ATOM 788 C CA . GLU A 1 94 ? 24.370 8.855 -10.548 1.00 89.25 94 GLU A CA 1
ATOM 789 C C . GLU A 1 94 ? 24.509 9.031 -9.028 1.00 89.25 94 GLU A C 1
ATOM 791 O O . GLU A 1 94 ? 25.122 8.215 -8.345 1.00 89.25 94 GLU A O 1
ATOM 796 N N . HIS A 1 95 ? 23.850 10.051 -8.473 1.00 89.44 95 HIS A N 1
ATOM 797 C CA . HIS A 1 95 ? 23.873 10.339 -7.037 1.00 89.44 95 HIS A CA 1
ATOM 798 C C . HIS A 1 95 ? 23.202 9.256 -6.168 1.00 89.44 95 HIS A C 1
ATOM 800 O O . HIS A 1 95 ? 23.375 9.268 -4.951 1.00 89.44 95 HIS A O 1
ATOM 806 N N . LEU A 1 96 ? 22.444 8.330 -6.769 1.00 89.19 96 LEU A N 1
ATOM 807 C CA . LEU A 1 96 ? 21.783 7.218 -6.081 1.00 89.19 96 LEU A CA 1
ATOM 808 C C . LEU A 1 96 ? 22.530 5.886 -6.216 1.00 89.19 96 LEU A C 1
ATOM 810 O O . LEU A 1 96 ? 22.232 4.958 -5.462 1.00 89.19 96 LEU A O 1
ATOM 814 N N . ARG A 1 97 ? 23.532 5.790 -7.105 1.00 87.06 97 ARG A N 1
ATOM 815 C CA . ARG A 1 97 ? 24.357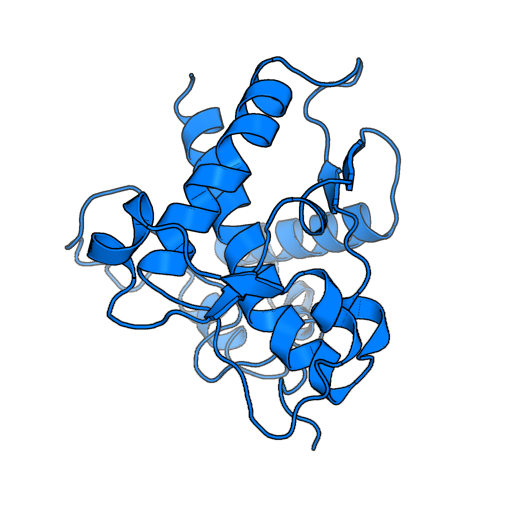 4.580 -7.276 1.00 87.06 97 ARG A CA 1
ATOM 816 C C . ARG A 1 97 ? 24.909 4.013 -5.969 1.00 87.06 97 ARG A C 1
ATOM 818 O O . ARG A 1 97 ? 24.747 2.805 -5.779 1.00 87.06 97 ARG A O 1
ATOM 825 N N . PRO A 1 98 ? 25.453 4.825 -5.036 1.00 88.88 98 PRO A N 1
ATOM 826 C CA . PRO A 1 98 ? 25.992 4.312 -3.774 1.00 88.88 98 PRO A CA 1
ATOM 827 C C . PRO A 1 98 ? 24.969 3.578 -2.893 1.00 88.88 98 PRO A C 1
ATOM 829 O O . PRO A 1 98 ? 25.364 2.863 -1.978 1.00 88.88 98 PRO A O 1
ATOM 832 N N . PHE A 1 99 ? 23.666 3.746 -3.151 1.00 85.81 99 PHE A N 1
ATOM 833 C CA . PHE A 1 99 ? 22.576 3.207 -2.332 1.00 85.81 99 PHE A CA 1
ATOM 834 C C . PHE A 1 99 ? 21.781 2.081 -3.012 1.00 85.81 99 PHE A C 1
ATOM 836 O O . PHE A 1 99 ? 20.874 1.529 -2.399 1.00 85.81 99 PHE A O 1
ATOM 843 N N . SER A 1 100 ? 22.082 1.758 -4.271 1.00 79.00 100 SER A N 1
ATOM 844 C CA . SER A 1 100 ? 21.254 0.894 -5.134 1.00 79.00 100 SER A CA 1
ATOM 845 C C . SER A 1 100 ? 21.490 -0.613 -4.992 1.00 79.00 100 SER A C 1
ATOM 847 O O . SER A 1 100 ? 20.833 -1.405 -5.666 1.00 79.00 100 SER A O 1
ATOM 849 N N . ASN A 1 101 ? 22.446 -1.031 -4.155 1.00 75.94 101 ASN A N 1
ATOM 850 C CA . ASN A 1 101 ? 22.869 -2.431 -4.011 1.00 75.94 101 ASN A CA 1
ATOM 851 C C . ASN A 1 101 ? 23.179 -3.138 -5.355 1.00 75.94 101 ASN A C 1
ATOM 853 O O . ASN A 1 101 ? 23.059 -4.357 -5.452 1.00 75.94 101 ASN A O 1
ATOM 857 N N . GLY A 1 102 ? 23.577 -2.384 -6.390 1.00 73.19 102 GLY A N 1
ATOM 858 C CA . GLY A 1 102 ? 23.921 -2.911 -7.716 1.00 73.19 102 GLY A CA 1
ATOM 859 C C . GLY A 1 102 ? 22.732 -3.176 -8.648 1.00 73.19 102 GLY A C 1
ATOM 860 O O . GLY A 1 102 ? 22.924 -3.778 -9.703 1.00 73.19 102 GLY A O 1
ATOM 861 N N . ASN A 1 103 ? 21.516 -2.752 -8.284 1.00 75.19 103 ASN A N 1
ATOM 862 C CA . ASN A 1 103 ? 20.357 -2.806 -9.171 1.00 75.19 103 ASN A CA 1
ATOM 863 C C . ASN A 1 103 ? 20.153 -1.461 -9.884 1.00 75.19 103 ASN A C 1
ATOM 865 O O . ASN A 1 103 ? 19.645 -0.504 -9.300 1.00 75.19 103 ASN A O 1
ATOM 869 N N . ASP A 1 104 ? 20.506 -1.420 -11.168 1.00 75.88 104 ASP A N 1
ATOM 870 C CA . ASP A 1 104 ? 20.383 -0.219 -12.000 1.00 75.88 104 ASP A CA 1
ATOM 871 C C . ASP A 1 104 ? 18.988 -0.076 -12.651 1.00 75.88 104 ASP A C 1
ATOM 873 O O . ASP A 1 104 ? 18.693 0.959 -13.257 1.00 75.88 104 ASP A O 1
ATOM 877 N N . ASN A 1 105 ? 18.103 -1.075 -12.510 1.00 76.81 105 ASN A N 1
ATOM 878 C CA . ASN A 1 105 ? 16.738 -1.012 -13.033 1.00 76.81 105 ASN A CA 1
ATOM 879 C C . ASN A 1 105 ? 15.857 -0.161 -12.116 1.00 76.81 105 ASN A C 1
ATOM 881 O O . ASN A 1 105 ? 15.470 -0.590 -11.028 1.00 76.81 105 ASN A O 1
ATOM 885 N N . CYS A 1 106 ? 15.504 1.035 -12.583 1.00 83.81 106 CYS A N 1
ATOM 886 C CA . CYS A 1 106 ? 14.688 1.981 -11.836 1.00 83.81 106 CYS A CA 1
ATOM 887 C C . CYS A 1 106 ? 13.379 2.310 -12.557 1.00 83.81 106 CYS A C 1
ATOM 889 O O . CYS A 1 106 ? 13.286 2.288 -13.788 1.00 83.81 106 CYS A O 1
ATOM 891 N N . PHE A 1 107 ? 12.380 2.679 -11.758 1.00 86.25 107 PHE A N 1
ATOM 892 C CA . PHE A 1 107 ? 11.127 3.254 -12.227 1.00 86.25 107 PHE A CA 1
ATOM 893 C C . PHE A 1 107 ? 11.027 4.703 -11.785 1.00 86.25 107 PHE A C 1
ATOM 895 O O . PHE A 1 107 ? 11.382 5.063 -10.661 1.00 86.25 107 PHE A O 1
ATOM 902 N N . ASP A 1 108 ? 10.511 5.525 -12.682 1.00 89.31 108 ASP A N 1
ATOM 903 C CA . ASP A 1 108 ? 10.113 6.879 -12.384 1.00 89.31 108 ASP A CA 1
ATOM 904 C C . ASP A 1 108 ? 8.833 6.855 -11.545 1.00 89.31 108 ASP A C 1
ATOM 906 O O . ASP A 1 108 ? 7.764 6.459 -12.008 1.00 89.31 108 ASP A O 1
ATOM 910 N N . LEU A 1 109 ? 8.944 7.292 -10.290 1.00 90.12 109 LEU A N 1
ATOM 911 C CA . LEU A 1 109 ? 7.808 7.379 -9.374 1.00 90.12 109 LEU A CA 1
ATOM 912 C C . LEU A 1 109 ? 6.850 8.529 -9.721 1.00 90.12 109 LEU A C 1
ATOM 914 O O . LEU A 1 109 ? 5.761 8.581 -9.154 1.00 90.12 109 LEU A O 1
ATOM 918 N N . ARG A 1 110 ? 7.234 9.466 -10.605 1.00 90.31 110 ARG A N 1
ATOM 919 C CA . ARG A 1 110 ? 6.385 10.606 -10.991 1.00 90.31 110 ARG A CA 1
ATOM 920 C C . ARG A 1 110 ? 5.038 10.153 -11.560 1.00 90.31 110 ARG A C 1
ATOM 922 O O . ARG A 1 110 ? 4.058 10.467 -10.900 1.00 90.31 110 ARG A O 1
ATOM 929 N N . PRO A 1 111 ? 4.963 9.386 -12.665 1.00 90.62 111 PRO A N 1
ATOM 930 C CA . PRO A 1 111 ? 3.687 8.919 -13.223 1.00 90.62 111 PRO A CA 1
ATOM 931 C C . PRO A 1 111 ? 2.907 7.982 -12.288 1.00 90.62 111 PRO A C 1
ATOM 933 O O . PRO A 1 111 ? 1.706 7.818 -12.449 1.00 90.62 111 PRO A O 1
ATOM 936 N N . ILE A 1 112 ? 3.569 7.362 -11.305 1.00 90.94 112 ILE A N 1
ATOM 937 C CA . ILE A 1 112 ? 2.909 6.492 -10.321 1.00 90.94 112 ILE A CA 1
ATOM 938 C C . ILE A 1 112 ? 2.164 7.321 -9.270 1.00 90.94 112 ILE A C 1
ATOM 940 O O . ILE A 1 112 ? 1.144 6.883 -8.760 1.00 90.94 112 ILE A O 1
ATOM 944 N N . LEU A 1 113 ? 2.678 8.502 -8.918 1.00 91.56 113 LEU A N 1
ATOM 945 C CA . LEU A 1 113 ? 2.181 9.350 -7.824 1.00 91.56 113 LEU A CA 1
ATOM 946 C C . LEU A 1 113 ? 1.815 10.751 -8.325 1.00 91.56 113 LEU A C 1
ATOM 948 O O . LEU A 1 113 ? 1.964 11.735 -7.595 1.00 91.56 113 LEU A O 1
ATOM 952 N N . GLU A 1 114 ? 1.462 10.860 -9.603 1.00 89.19 114 GLU A N 1
ATOM 953 C CA . GLU A 1 114 ? 1.051 12.110 -10.240 1.00 89.19 114 GLU A CA 1
ATOM 954 C C . GLU A 1 114 ? -0.387 12.450 -9.867 1.00 89.19 114 GLU A C 1
ATOM 956 O O . GLU A 1 114 ? -0.652 13.573 -9.444 1.00 89.19 114 GLU A O 1
ATOM 961 N N . ASP A 1 115 ? -1.265 11.454 -9.952 1.00 89.38 115 ASP A N 1
ATOM 962 C CA . ASP A 1 115 ? -2.686 11.567 -9.659 1.00 89.38 115 ASP A CA 1
ATOM 963 C C . ASP A 1 115 ? -2.977 11.053 -8.243 1.00 89.38 115 ASP A C 1
ATOM 965 O O . ASP A 1 115 ? -3.259 9.872 -8.027 1.00 89.38 115 ASP A O 1
ATOM 969 N N . VAL A 1 116 ? -2.791 11.935 -7.258 1.00 92.31 116 VAL A N 1
ATOM 970 C CA . VAL A 1 116 ? -3.149 11.697 -5.854 1.00 92.31 116 VAL A CA 1
ATOM 971 C C . VAL A 1 116 ? -4.236 12.688 -5.469 1.00 92.31 116 VAL A C 1
ATOM 973 O O . VAL A 1 116 ? -3.976 13.890 -5.397 1.00 92.31 116 VAL A O 1
ATOM 976 N N . ASP A 1 117 ? -5.421 12.168 -5.178 1.00 91.75 117 ASP A N 1
ATOM 977 C CA . ASP A 1 117 ? -6.587 12.929 -4.754 1.00 91.75 117 ASP A CA 1
ATOM 978 C C . ASP A 1 117 ? -6.931 12.641 -3.287 1.00 91.75 117 ASP A C 1
ATOM 980 O O . ASP A 1 117 ? -7.004 11.487 -2.858 1.00 91.75 117 ASP A O 1
ATOM 984 N N . PHE A 1 118 ? -7.151 13.708 -2.518 1.00 93.38 118 PHE A N 1
ATOM 985 C CA . PHE A 1 118 ? -7.690 13.624 -1.162 1.00 93.38 118 PHE A CA 1
ATOM 986 C C . PHE A 1 118 ? -9.173 13.937 -1.237 1.00 93.38 118 PHE A C 1
ATOM 988 O O . PHE A 1 118 ? -9.569 15.104 -1.269 1.00 93.38 118 PHE A O 1
ATOM 995 N N . SER A 1 119 ? -9.985 12.887 -1.251 1.00 90.12 119 SER A N 1
ATOM 996 C CA . SER A 1 119 ? -11.420 12.998 -1.460 1.00 90.12 119 SER A CA 1
ATOM 997 C C . SER A 1 119 ? -12.165 12.949 -0.131 1.00 90.12 119 SER A C 1
ATOM 999 O O . SER A 1 119 ? -11.955 12.048 0.680 1.00 90.12 119 SER A O 1
ATOM 1001 N N . SER A 1 120 ? -13.050 13.920 0.088 1.00 88.19 120 SER A N 1
ATOM 1002 C CA . SER A 1 120 ? -14.062 13.888 1.152 1.00 88.19 120 SER A CA 1
ATOM 1003 C C . SER A 1 120 ? -15.412 13.357 0.652 1.00 88.19 120 SER A C 1
ATOM 1005 O O . SER A 1 120 ? -16.382 13.304 1.412 1.00 88.19 120 SER A O 1
ATOM 1007 N N . GLU A 1 121 ? -15.490 12.994 -0.631 1.00 87.88 121 GLU A N 1
ATOM 1008 C CA . GLU A 1 121 ? -16.697 12.480 -1.262 1.00 87.88 121 GLU A CA 1
ATOM 1009 C C . GLU A 1 121 ? -16.869 10.981 -1.016 1.00 87.88 121 GLU A C 1
ATOM 1011 O O . GLU A 1 121 ? -15.919 10.227 -0.799 1.00 87.88 121 GLU A O 1
ATOM 1016 N N . THR A 1 122 ? -18.117 10.528 -1.105 1.00 87.00 122 THR A N 1
ATOM 1017 C CA . THR A 1 122 ? -18.439 9.106 -1.058 1.00 87.00 122 THR A CA 1
ATOM 1018 C C . THR A 1 122 ? -17.872 8.391 -2.283 1.00 87.00 122 THR A C 1
ATOM 1020 O O . THR A 1 122 ? -18.323 8.599 -3.408 1.00 87.00 122 THR A O 1
ATOM 1023 N N . GLN A 1 123 ? -16.918 7.492 -2.045 1.00 90.50 123 GLN A N 1
ATOM 1024 C CA . GLN A 1 123 ? -16.311 6.636 -3.059 1.00 90.50 123 GLN A CA 1
ATOM 1025 C C . GLN A 1 123 ? -16.501 5.175 -2.660 1.00 90.50 123 GLN A C 1
ATOM 1027 O O . GLN A 1 123 ? -16.009 4.751 -1.616 1.00 90.50 123 GLN A O 1
ATOM 1032 N N . ALA A 1 124 ? -17.157 4.375 -3.506 1.00 91.94 124 ALA A N 1
ATOM 1033 C CA . ALA A 1 124 ? -17.486 2.981 -3.181 1.00 91.94 124 ALA A CA 1
ATOM 1034 C C . ALA A 1 124 ? -16.249 2.144 -2.797 1.00 91.94 124 ALA A C 1
ATOM 1036 O O . ALA A 1 124 ? -16.315 1.297 -1.908 1.00 91.94 124 ALA A O 1
ATOM 1037 N N . GLY A 1 125 ? -15.104 2.400 -3.443 1.00 90.62 125 GLY A N 1
ATOM 1038 C CA . GLY A 1 125 ? -13.835 1.755 -3.103 1.00 90.62 125 GLY A CA 1
ATOM 1039 C C . GLY A 1 125 ? -13.317 2.145 -1.714 1.00 90.62 125 GLY A C 1
ATOM 1040 O O . GLY A 1 125 ? -12.912 1.265 -0.956 1.00 90.62 125 GLY A O 1
ATOM 1041 N N . LEU A 1 126 ? -13.377 3.434 -1.357 1.00 91.81 126 LEU A N 1
ATOM 1042 C CA . LEU A 1 126 ? -12.984 3.905 -0.024 1.00 91.81 126 LEU A CA 1
ATOM 1043 C C . LEU A 1 126 ? -13.921 3.362 1.056 1.00 91.81 126 LEU A C 1
ATOM 1045 O O . LEU A 1 126 ? -13.441 2.871 2.071 1.00 91.81 126 LEU A O 1
ATOM 1049 N N . GLU A 1 127 ? -15.234 3.373 0.819 1.00 92.06 127 GLU A N 1
ATOM 1050 C CA . GLU A 1 127 ? -16.220 2.825 1.757 1.00 92.06 127 GLU A CA 1
ATOM 1051 C C . GLU A 1 127 ? -16.010 1.327 1.989 1.00 92.06 127 GLU A C 1
ATOM 1053 O O . GLU A 1 127 ? -16.023 0.861 3.128 1.00 92.06 127 GLU A O 1
ATOM 1058 N N . ALA A 1 128 ? -15.761 0.561 0.922 1.00 92.06 128 ALA A N 1
ATOM 1059 C CA . ALA A 1 128 ? -15.463 -0.860 1.040 1.00 92.06 128 ALA A CA 1
ATOM 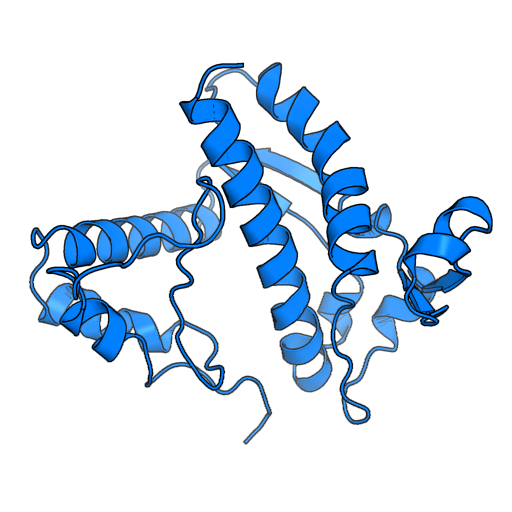1060 C C . ALA A 1 128 ? -14.201 -1.095 1.884 1.00 92.06 128 ALA A C 1
ATOM 1062 O O . ALA A 1 128 ? -14.215 -1.917 2.801 1.00 92.06 128 ALA A O 1
ATOM 1063 N N . VAL A 1 129 ? -13.119 -0.356 1.618 1.00 90.25 129 VAL A N 1
ATOM 1064 C CA . VAL A 1 129 ? -11.874 -0.468 2.390 1.00 90.25 129 VAL A CA 1
ATOM 1065 C C . VAL A 1 129 ? -12.070 -0.030 3.844 1.00 90.25 129 VAL A C 1
ATOM 1067 O O . VAL A 1 129 ? -11.554 -0.709 4.731 1.00 90.25 129 VAL A O 1
ATOM 1070 N N . ASP A 1 130 ? -12.842 1.025 4.118 1.00 91.12 130 ASP A N 1
ATOM 1071 C CA . ASP A 1 130 ? -13.142 1.469 5.485 1.00 91.12 130 ASP A CA 1
ATOM 1072 C C . ASP A 1 130 ? -13.939 0.415 6.265 1.00 91.12 130 ASP A C 1
ATOM 1074 O O . ASP A 1 130 ? -13.586 0.086 7.400 1.00 91.12 130 ASP A O 1
ATOM 1078 N N . ILE A 1 131 ? -14.952 -0.200 5.645 1.00 92.06 131 ILE A N 1
ATOM 1079 C CA . ILE A 1 131 ? -15.712 -1.305 6.247 1.00 92.06 131 ILE A CA 1
ATOM 1080 C C . ILE A 1 131 ? -14.774 -2.461 6.611 1.00 92.06 131 ILE A C 1
ATOM 1082 O O . ILE A 1 131 ? -14.825 -2.969 7.737 1.00 92.06 131 ILE A O 1
ATOM 1086 N N . LEU A 1 132 ? -13.892 -2.864 5.689 1.00 92.44 132 LEU A N 1
ATOM 1087 C CA . LEU A 1 132 ? -12.934 -3.946 5.925 1.00 92.44 132 LEU A CA 1
ATOM 1088 C C . LEU A 1 132 ? -11.938 -3.584 7.032 1.00 92.44 132 LEU A C 1
ATOM 1090 O O . LEU A 1 132 ? -11.739 -4.370 7.960 1.00 92.44 132 LEU A O 1
ATOM 1094 N N . ALA A 1 133 ? -11.353 -2.387 6.984 1.00 91.69 133 ALA A N 1
ATOM 1095 C CA . ALA A 1 133 ? -10.399 -1.911 7.978 1.00 91.69 133 ALA A CA 1
ATOM 1096 C C . ALA A 1 133 ? -11.034 -1.810 9.372 1.00 91.69 133 ALA A C 1
ATOM 1098 O O . ALA A 1 133 ? -10.437 -2.246 10.358 1.00 91.69 133 ALA A O 1
ATOM 1099 N N . ASN A 1 134 ? -12.269 -1.309 9.471 1.00 92.62 134 ASN A N 1
ATOM 1100 C CA . ASN A 1 134 ? -13.004 -1.239 10.730 1.00 92.62 134 ASN A CA 1
ATOM 1101 C C . ASN A 1 134 ? -13.378 -2.621 11.268 1.00 92.62 134 ASN A C 1
ATOM 1103 O O . ASN A 1 134 ? -13.253 -2.851 12.474 1.00 92.62 134 ASN A O 1
ATOM 1107 N N . ALA A 1 135 ? -13.800 -3.550 10.410 1.00 93.06 135 ALA A N 1
ATOM 1108 C CA . ALA A 1 135 ? -14.089 -4.920 10.819 1.00 93.06 135 ALA A CA 1
ATOM 1109 C C . ALA A 1 135 ? -12.835 -5.622 11.367 1.00 93.06 135 ALA A C 1
ATOM 1111 O O . ALA A 1 135 ? -12.891 -6.199 12.455 1.00 93.06 135 ALA A O 1
ATOM 1112 N N . VAL A 1 136 ? -11.694 -5.490 10.678 1.00 91.75 136 VAL A N 1
ATOM 1113 C CA . VAL A 1 136 ? -10.392 -6.018 11.126 1.00 91.75 136 VAL A CA 1
ATOM 1114 C C . VAL A 1 136 ? -9.934 -5.345 12.422 1.00 91.75 136 VAL A C 1
ATOM 1116 O O . VAL A 1 136 ? -9.521 -6.008 13.368 1.00 91.75 136 VAL A O 1
ATOM 1119 N N . ARG A 1 137 ? -10.051 -4.019 12.539 1.00 92.31 137 ARG A N 1
ATOM 1120 C CA . ARG A 1 137 ? -9.696 -3.305 13.775 1.00 92.31 137 ARG A CA 1
ATOM 1121 C C . ARG A 1 137 ? -10.511 -3.807 14.965 1.00 92.31 137 ARG A C 1
ATOM 1123 O O . ARG A 1 137 ? -9.966 -4.024 16.048 1.00 92.31 137 ARG A O 1
ATOM 1130 N N . ARG A 1 138 ? -11.824 -3.976 14.783 1.00 91.62 138 ARG A N 1
ATOM 1131 C CA . ARG A 1 138 ? -12.712 -4.453 15.847 1.00 91.62 138 ARG A CA 1
ATOM 1132 C C . ARG A 1 138 ? -12.470 -5.923 16.183 1.00 91.62 138 ARG A C 1
ATOM 1134 O O . ARG A 1 138 ? -12.597 -6.255 17.359 1.00 91.62 138 ARG A O 1
ATOM 1141 N N . SER A 1 139 ? -12.104 -6.768 15.214 1.00 91.31 139 SER A N 1
ATOM 1142 C CA . SER A 1 139 ? -11.729 -8.161 15.486 1.00 91.31 139 SER A CA 1
ATOM 1143 C C . SER A 1 139 ? -10.448 -8.243 16.313 1.00 91.31 139 SER A C 1
ATOM 1145 O O . SER A 1 139 ? -10.445 -8.905 17.346 1.00 91.31 139 SER A O 1
ATOM 1147 N N . LEU A 1 140 ? -9.415 -7.476 15.948 1.00 89.94 140 LEU A N 1
ATOM 1148 C CA . LEU A 1 140 ? -8.164 -7.374 16.712 1.00 89.94 140 LEU A CA 1
ATOM 1149 C C . LEU A 1 140 ? -8.370 -6.802 18.124 1.00 89.94 140 LEU A C 1
ATOM 1151 O O . LEU A 1 140 ? -7.611 -7.114 19.030 1.00 89.94 140 LEU A O 1
ATOM 1155 N N . SER A 1 141 ? -9.403 -5.978 18.327 1.00 88.56 141 SER A N 1
ATOM 1156 C CA . SER A 1 141 ? -9.749 -5.414 19.642 1.00 88.56 141 SER A CA 1
ATOM 1157 C C . SER A 1 141 ? -10.689 -6.307 20.472 1.00 88.56 141 SER A C 1
ATOM 1159 O O . SER A 1 141 ? -11.173 -5.858 21.506 1.00 88.56 141 SER A O 1
ATOM 1161 N N . GLY A 1 142 ? -11.053 -7.505 19.993 1.00 84.69 142 GLY A N 1
ATOM 1162 C CA . GLY A 1 142 ? -12.006 -8.407 20.663 1.00 84.69 142 GLY A CA 1
ATOM 1163 C C . GLY A 1 142 ? -13.477 -7.954 20.634 1.00 84.69 142 GLY A C 1
ATOM 1164 O O . GLY A 1 142 ? -14.342 -8.598 21.220 1.00 84.69 142 GLY A O 1
ATOM 1165 N N . ASN A 1 143 ? -13.794 -6.875 19.913 1.00 85.31 143 ASN A N 1
ATOM 1166 C CA . ASN A 1 143 ? -15.115 -6.231 19.878 1.00 85.31 143 ASN A CA 1
ATOM 1167 C C . ASN A 1 143 ? -15.957 -6.628 18.648 1.00 85.31 143 ASN A C 1
ATOM 1169 O O . ASN A 1 143 ? -16.906 -5.924 18.267 1.00 85.31 143 ASN A O 1
ATOM 1173 N N . TYR A 1 144 ? -15.585 -7.721 17.976 1.00 87.62 144 TYR A N 1
ATOM 1174 C CA . TYR A 1 144 ? -16.299 -8.239 16.814 1.00 87.62 144 TYR A CA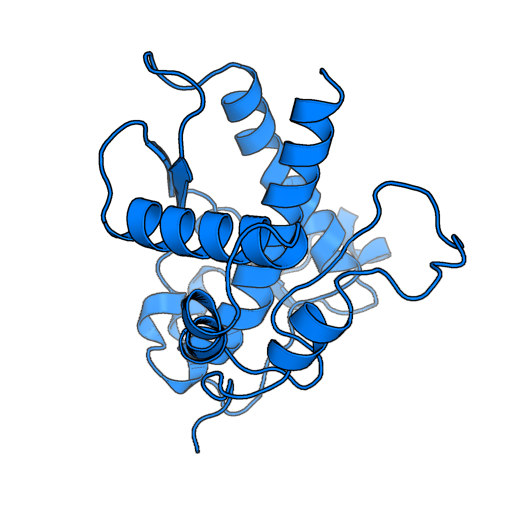 1
ATOM 1175 C C . TYR A 1 144 ? -16.255 -9.764 16.764 1.00 87.62 144 TYR A C 1
ATOM 1177 O O . TYR A 1 144 ? -15.192 -10.382 16.820 1.00 87.62 144 TYR A O 1
ATOM 1185 N N . GLN A 1 145 ? -17.436 -10.372 16.676 1.00 90.56 145 GLN A N 1
ATOM 1186 C CA . GLN A 1 145 ? -17.593 -11.822 16.713 1.00 90.56 145 GLN A CA 1
ATOM 1187 C C . GLN A 1 145 ? -16.965 -12.463 15.470 1.00 90.56 145 GLN A C 1
ATOM 1189 O O . GLN A 1 145 ? -17.116 -11.946 14.365 1.00 90.56 145 GLN A O 1
ATOM 1194 N N . ARG A 1 146 ? -16.293 -13.610 15.652 1.00 91.31 146 ARG A N 1
ATOM 1195 C CA . ARG A 1 146 ? -15.510 -14.294 14.606 1.00 91.31 146 ARG A CA 1
ATOM 1196 C C . ARG A 1 146 ? -16.255 -14.491 13.288 1.00 91.31 146 ARG A C 1
ATOM 1198 O O . ARG A 1 146 ? -15.710 -14.197 12.230 1.00 91.31 146 ARG A O 1
ATOM 1205 N N . TYR A 1 147 ? -17.517 -14.915 13.341 1.00 91.56 147 TYR A N 1
ATOM 1206 C CA . TYR A 1 147 ? -18.325 -15.133 12.135 1.00 91.56 147 TYR A CA 1
ATOM 1207 C C . TYR A 1 147 ? -18.510 -13.862 11.286 1.00 91.56 147 TYR A C 1
ATOM 1209 O O . TYR A 1 147 ? -18.757 -13.967 10.091 1.00 91.56 147 TYR A O 1
ATOM 1217 N N . GLY A 1 148 ? -18.394 -12.670 11.882 1.00 89.31 148 GLY A N 1
ATOM 1218 C CA . GLY A 1 148 ? -18.570 -11.398 11.187 1.00 89.31 148 GLY A CA 1
ATOM 1219 C C . GLY A 1 148 ? -17.357 -10.961 10.366 1.00 89.31 148 GLY A C 1
ATOM 1220 O O . GLY A 1 148 ? -17.485 -10.048 9.553 1.00 89.31 148 GLY A O 1
ATOM 1221 N N . TRP A 1 149 ? -16.187 -11.574 10.573 1.00 91.25 149 TRP A N 1
ATOM 1222 C CA . TRP A 1 149 ? -14.943 -11.189 9.897 1.00 91.25 149 TRP A CA 1
ATOM 1223 C C . TRP A 1 149 ? -14.158 -12.354 9.286 1.00 91.25 149 TRP A C 1
ATOM 1225 O O . TRP A 1 149 ? -13.230 -12.104 8.524 1.00 91.25 149 TRP A O 1
ATOM 1235 N N . ILE A 1 150 ? -14.526 -13.610 9.557 1.00 92.88 150 ILE A N 1
ATOM 1236 C CA . ILE A 1 150 ? -13.771 -14.788 9.095 1.00 92.88 150 ILE A CA 1
ATOM 1237 C C . ILE A 1 150 ? -13.692 -14.934 7.566 1.00 92.88 150 ILE A C 1
ATOM 1239 O O . ILE A 1 150 ? -12.783 -15.577 7.057 1.00 92.88 150 ILE A O 1
ATOM 1243 N N . GLU A 1 151 ? -14.609 -14.307 6.826 1.00 92.94 151 GLU A N 1
ATOM 1244 C CA . GLU A 1 151 ? -14.621 -14.331 5.357 1.00 92.94 151 GLU A CA 1
ATOM 1245 C C . GLU A 1 151 ? -13.801 -13.192 4.724 1.00 92.94 151 GLU A C 1
ATOM 1247 O O . GLU A 1 151 ? -13.474 -13.262 3.540 1.00 92.94 151 GLU A O 1
ATOM 1252 N N . ILE A 1 152 ? -13.417 -12.162 5.494 1.00 92.94 152 ILE A N 1
ATOM 1253 C CA . ILE A 1 152 ? -12.600 -11.032 5.008 1.00 92.94 152 ILE A CA 1
ATOM 1254 C C . ILE A 1 152 ? -11.294 -11.483 4.334 1.00 92.94 152 ILE A C 1
ATOM 1256 O O . ILE A 1 152 ? -10.975 -10.933 3.278 1.00 92.94 152 ILE A O 1
ATOM 1260 N N . PRO A 1 153 ? -10.544 -12.474 4.863 1.00 91.50 153 PRO A N 1
ATOM 1261 C CA . PRO A 1 153 ? -9.320 -12.959 4.229 1.00 91.50 153 PRO A CA 1
ATOM 1262 C C . PRO A 1 153 ? -9.494 -13.332 2.746 1.00 91.50 153 PRO A C 1
ATOM 1264 O O . PRO A 1 153 ? -8.562 -13.167 1.965 1.00 91.50 153 PRO A O 1
ATOM 1267 N N . ARG A 1 154 ? -10.695 -13.750 2.316 1.00 91.50 154 ARG A N 1
ATOM 1268 C CA . ARG A 1 154 ? -10.999 -14.136 0.923 1.00 91.50 154 ARG A CA 1
ATOM 1269 C C . ARG A 1 154 ? -10.982 -12.967 -0.061 1.00 91.50 154 ARG A C 1
ATOM 1271 O O . ARG A 1 154 ? -10.880 -13.183 -1.266 1.00 91.50 154 ARG A O 1
ATOM 1278 N N . LEU A 1 155 ? -11.060 -11.740 0.447 1.00 89.94 155 LEU A N 1
ATOM 1279 C CA . LEU A 1 155 ? -10.969 -10.505 -0.333 1.00 89.94 155 LEU A CA 1
ATOM 1280 C C . LEU A 1 155 ? -9.520 -10.026 -0.506 1.00 89.94 155 LEU A C 1
ATOM 1282 O O . LEU A 1 155 ? -9.274 -9.060 -1.223 1.00 89.94 155 LEU A O 1
ATOM 1286 N N . MET A 1 156 ? -8.558 -10.676 0.152 1.00 88.94 156 MET A N 1
ATOM 1287 C CA . MET A 1 156 ? -7.150 -10.282 0.157 1.00 88.94 156 MET A CA 1
ATOM 1288 C C . MET A 1 156 ? -6.327 -11.141 -0.804 1.00 88.94 156 MET A C 1
ATOM 1290 O O . MET A 1 156 ? -6.711 -12.255 -1.164 1.00 88.94 156 MET A O 1
ATOM 1294 N N . ILE A 1 157 ? -5.169 -10.628 -1.219 1.00 87.56 157 ILE A N 1
ATOM 1295 C CA . ILE A 1 157 ? -4.207 -11.385 -2.024 1.00 87.56 157 ILE A CA 1
ATOM 1296 C C . ILE A 1 157 ? -3.365 -12.252 -1.085 1.00 87.56 157 ILE A C 1
ATOM 1298 O O . ILE A 1 157 ? -2.749 -11.750 -0.144 1.00 87.56 157 ILE A O 1
ATOM 1302 N N . HIS A 1 158 ? -3.319 -13.556 -1.348 1.00 86.56 158 HIS A N 1
ATOM 1303 C CA . HIS A 1 158 ? -2.526 -14.495 -0.577 1.00 86.56 158 HIS A CA 1
ATOM 1304 C C . HIS A 1 158 ? -1.050 -14.447 -0.966 1.00 86.56 158 HIS A C 1
ATOM 1306 O O . HIS A 1 158 ? -0.673 -14.674 -2.119 1.00 86.56 158 HIS A O 1
ATOM 1312 N N . ARG A 1 159 ? -0.227 -14.194 0.055 1.00 73.50 159 ARG A N 1
ATOM 1313 C CA . ARG A 1 159 ? 1.229 -14.337 0.068 1.00 73.50 159 ARG A CA 1
ATOM 1314 C C . ARG A 1 159 ? 1.608 -15.325 1.177 1.00 73.50 159 ARG A C 1
ATOM 1316 O O . ARG A 1 159 ? 0.859 -15.467 2.137 1.00 73.50 159 ARG A O 1
ATOM 1323 N N . ASN A 1 160 ? 2.792 -15.922 1.063 1.00 61.56 160 ASN A N 1
ATOM 1324 C CA . ASN A 1 160 ? 3.334 -16.994 1.906 1.00 61.56 160 ASN A CA 1
ATOM 1325 C C . ASN A 1 160 ? 3.365 -16.790 3.439 1.00 61.56 160 ASN A C 1
ATOM 1327 O O . ASN A 1 160 ? 3.776 -17.726 4.107 1.00 61.56 160 ASN A O 1
ATOM 1331 N N . ASP A 1 161 ? 2.906 -15.672 4.018 1.00 69.62 161 ASP A N 1
ATOM 1332 C CA . ASP A 1 161 ? 2.978 -15.467 5.476 1.00 69.62 161 ASP A CA 1
ATOM 1333 C C . ASP A 1 161 ? 1.652 -14.996 6.099 1.00 69.62 161 ASP A C 1
ATOM 1335 O O . ASP A 1 161 ? 1.018 -15.751 6.832 1.00 69.62 161 ASP A O 1
ATOM 1339 N N . HIS A 1 162 ? 1.216 -13.759 5.835 1.00 77.69 162 HIS A N 1
ATOM 1340 C CA . HIS A 1 162 ? 0.009 -13.161 6.426 1.00 77.69 162 HIS A CA 1
ATOM 1341 C C . HIS A 1 162 ? -0.535 -12.017 5.567 1.00 77.69 162 HIS A C 1
ATOM 1343 O O . HIS A 1 162 ? 0.227 -11.337 4.878 1.00 77.69 162 HIS A O 1
ATOM 1349 N N . TYR A 1 163 ? -1.840 -11.751 5.669 1.00 85.12 163 TYR A N 1
ATOM 1350 C CA . TYR A 1 163 ? -2.476 -10.622 4.974 1.00 85.12 163 TYR A CA 1
ATOM 1351 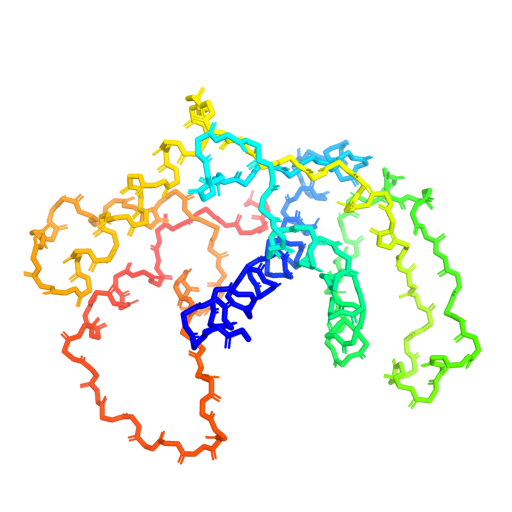C C . TYR A 1 163 ? -2.406 -9.314 5.765 1.00 85.12 163 TYR A C 1
ATOM 1353 O O . TYR A 1 163 ? -2.483 -8.231 5.190 1.00 85.12 163 TYR A O 1
ATOM 1361 N N . ILE A 1 164 ? -2.228 -9.407 7.085 1.00 85.25 164 ILE A N 1
ATOM 1362 C CA . ILE A 1 164 ? -2.044 -8.262 7.977 1.00 85.25 164 ILE A CA 1
ATOM 1363 C C . ILE A 1 164 ? -0.558 -8.134 8.289 1.00 85.25 164 ILE A C 1
ATOM 1365 O O . ILE A 1 164 ? 0.057 -9.055 8.828 1.00 85.25 164 ILE A O 1
ATOM 1369 N N . ARG A 1 165 ? 0.016 -6.969 7.981 1.00 81.31 165 ARG A N 1
ATOM 1370 C CA . ARG A 1 165 ? 1.404 -6.647 8.308 1.00 81.31 165 ARG A CA 1
ATOM 1371 C C . ARG A 1 165 ? 1.452 -5.683 9.482 1.00 81.31 165 ARG A C 1
ATOM 1373 O O . ARG A 1 165 ? 0.977 -4.555 9.383 1.00 81.31 165 ARG A O 1
ATOM 1380 N N . LEU A 1 166 ? 2.069 -6.119 10.574 1.00 80.69 166 LEU A N 1
ATOM 1381 C CA . LEU A 1 166 ? 2.393 -5.249 11.699 1.00 80.69 166 LEU A CA 1
ATOM 1382 C C . LEU A 1 166 ? 3.739 -4.574 11.438 1.00 80.69 166 LEU A C 1
ATOM 1384 O O . LEU A 1 166 ? 4.682 -5.212 10.967 1.00 80.69 166 LEU A O 1
ATOM 1388 N N . PHE A 1 167 ? 3.837 -3.287 11.752 1.00 78.38 167 PHE A N 1
ATOM 1389 C CA . PHE A 1 167 ? 5.106 -2.571 11.763 1.00 78.38 167 PHE A CA 1
ATOM 1390 C C . PHE A 1 167 ? 5.251 -1.831 13.089 1.00 78.38 167 PHE A C 1
ATOM 1392 O O . PHE A 1 167 ? 4.273 -1.378 13.683 1.00 78.38 167 PHE A O 1
ATOM 1399 N N . THR A 1 168 ? 6.490 -1.724 13.556 1.00 77.88 168 THR A N 1
ATOM 1400 C CA . THR A 1 168 ? 6.840 -0.945 14.740 1.00 77.88 168 THR A CA 1
ATOM 1401 C C . THR A 1 168 ? 7.478 0.366 14.308 1.00 77.88 168 THR A C 1
ATOM 1403 O O . THR A 1 168 ? 8.266 0.413 13.363 1.00 77.88 168 THR A O 1
ATOM 1406 N N . VAL A 1 169 ? 7.121 1.436 15.009 1.00 75.94 169 VAL A N 1
ATOM 1407 C CA . VAL A 1 169 ? 7.781 2.743 14.896 1.00 75.94 169 VAL A CA 1
ATOM 1408 C C . VAL A 1 169 ? 8.922 2.861 15.921 1.00 75.94 169 VAL A C 1
ATOM 1410 O O . VAL A 1 169 ? 9.794 3.715 15.785 1.00 75.94 169 VAL A O 1
ATOM 1413 N N . ALA A 1 170 ? 8.949 1.984 16.931 1.00 66.88 170 ALA A N 1
ATOM 1414 C CA . ALA A 1 170 ? 10.055 1.860 17.873 1.00 66.88 170 ALA A CA 1
ATOM 1415 C C . ALA A 1 170 ? 11.229 1.086 17.246 1.00 66.88 170 ALA A C 1
ATOM 1417 O O . ALA A 1 170 ? 11.027 0.231 16.380 1.00 66.88 170 ALA A O 1
ATOM 1418 N N . GLY A 1 171 ? 12.454 1.388 17.694 1.00 58.81 171 GLY A N 1
ATOM 1419 C CA . GLY A 1 171 ? 13.676 0.706 17.258 1.00 58.81 171 GLY A CA 1
ATOM 1420 C C . GLY A 1 171 ? 13.620 -0.813 17.461 1.00 58.81 171 GLY A C 1
ATOM 1421 O O . GLY A 1 171 ? 12.873 -1.312 18.299 1.00 58.81 171 GLY A O 1
ATOM 1422 N N . ALA A 1 172 ? 14.392 -1.541 16.650 1.00 55.50 172 ALA A N 1
ATOM 1423 C CA . ALA A 1 172 ? 14.399 -3.001 16.625 1.00 55.50 172 ALA A CA 1
ATOM 1424 C C . ALA A 1 172 ? 14.758 -3.611 17.995 1.00 55.50 172 ALA A C 1
ATOM 1426 O O . ALA A 1 172 ? 15.658 -3.113 18.669 1.00 55.50 172 ALA A O 1
ATOM 1427 N N . ASN A 1 173 ? 14.087 -4.725 18.318 1.00 55.69 173 ASN A N 1
ATOM 1428 C CA . ASN A 1 173 ? 14.151 -5.535 19.548 1.00 55.69 173 ASN A CA 1
ATOM 1429 C C . ASN A 1 173 ? 13.196 -5.100 20.664 1.00 55.69 173 ASN A C 1
ATOM 1431 O O . ASN A 1 173 ? 13.611 -4.688 21.744 1.00 55.69 173 ASN A O 1
ATOM 1435 N N . VAL A 1 174 ? 11.900 -5.270 20.411 1.00 58.19 174 VAL A N 1
ATOM 1436 C CA . VAL A 1 174 ? 10.931 -5.478 21.488 1.00 58.19 174 VAL A CA 1
ATOM 1437 C C . VAL A 1 174 ? 10.558 -6.953 21.435 1.00 58.19 174 VAL A C 1
ATOM 1439 O O . VAL A 1 174 ? 10.085 -7.414 20.397 1.00 58.19 174 VAL A O 1
ATOM 1442 N N . ASP A 1 175 ? 10.805 -7.691 22.515 1.00 61.56 175 ASP A N 1
ATOM 1443 C CA . ASP A 1 175 ? 10.226 -9.021 22.686 1.00 61.56 175 ASP A CA 1
ATOM 1444 C C . ASP A 1 175 ? 8.713 -8.835 22.827 1.00 61.56 175 ASP A C 1
ATOM 1446 O O . ASP A 1 175 ? 8.223 -8.289 23.816 1.00 61.56 175 ASP A O 1
ATOM 1450 N N . ILE A 1 176 ? 7.975 -9.197 21.780 1.00 61.31 176 ILE A N 1
ATOM 1451 C CA . ILE A 1 176 ? 6.518 -9.099 21.766 1.00 61.31 176 ILE A CA 1
ATOM 1452 C C . ILE A 1 176 ? 5.993 -10.428 22.306 1.00 61.31 176 ILE A C 1
ATOM 1454 O O . ILE A 1 176 ? 6.077 -11.450 21.623 1.00 61.31 176 ILE A O 1
ATOM 1458 N N . GLU A 1 177 ? 5.475 -10.424 23.538 1.00 67.12 177 GLU A N 1
ATOM 1459 C CA . GLU A 1 177 ? 4.653 -11.531 24.039 1.00 67.12 177 GLU A CA 1
ATOM 1460 C C . GLU A 1 177 ? 3.513 -11.817 23.054 1.00 67.12 177 GLU A C 1
ATOM 1462 O O . GLU A 1 177 ? 3.024 -10.901 22.389 1.00 67.12 177 GLU A O 1
ATOM 1467 N N . LEU A 1 178 ? 3.094 -13.086 22.950 1.00 67.44 178 LEU A N 1
ATOM 1468 C CA . LEU A 1 178 ? 1.993 -13.479 22.069 1.00 67.44 178 LEU A CA 1
ATOM 1469 C C . LEU A 1 178 ? 0.783 -12.570 22.330 1.00 67.44 178 LEU A C 1
ATOM 1471 O O . LEU A 1 178 ? 0.225 -12.607 23.427 1.00 67.44 178 LEU A O 1
ATOM 1475 N N . PRO A 1 179 ? 0.383 -11.740 21.354 1.00 76.69 179 PRO A N 1
ATOM 1476 C CA . PRO A 1 179 ? -0.654 -10.758 21.596 1.00 76.69 179 PRO A CA 1
ATOM 1477 C C . PRO A 1 179 ? -2.011 -11.447 21.735 1.00 76.69 179 PRO A C 1
ATOM 1479 O O . PRO A 1 179 ? -2.266 -12.461 21.089 1.00 76.69 179 PRO A O 1
ATOM 1482 N N . GLU A 1 180 ? -2.926 -10.845 22.495 1.00 81.06 180 GLU A N 1
ATOM 1483 C CA . GLU A 1 180 ? -4.300 -11.352 22.674 1.00 81.06 180 GLU A CA 1
ATOM 1484 C C . GLU A 1 180 ? -5.054 -11.545 21.342 1.00 81.06 180 GLU A C 1
ATOM 1486 O O . GLU A 1 180 ? -5.991 -12.332 21.250 1.00 81.06 180 GLU A O 1
ATOM 1491 N N . TYR A 1 181 ? -4.618 -10.862 20.281 1.00 86.69 181 TYR A N 1
ATOM 1492 C CA . TYR A 1 181 ? -5.162 -10.964 18.927 1.00 86.69 181 TYR A CA 1
ATOM 1493 C C . TYR A 1 181 ? -4.461 -12.006 18.032 1.00 86.69 181 TYR A C 1
ATOM 1495 O O . TYR A 1 181 ? -4.697 -12.027 16.822 1.00 86.69 181 TYR A O 1
ATOM 1503 N N . ALA A 1 182 ? -3.590 -12.863 18.577 1.00 86.94 182 ALA A N 1
ATOM 1504 C CA . ALA A 1 182 ? -2.829 -13.846 17.799 1.00 86.94 182 ALA A CA 1
ATOM 1505 C C . ALA A 1 182 ? -3.728 -14.791 16.983 1.00 86.94 182 ALA A C 1
ATOM 1507 O O . ALA A 1 182 ? -3.435 -15.059 15.817 1.00 86.94 182 ALA A O 1
ATOM 1508 N N . ASP A 1 183 ? -4.853 -15.234 17.550 1.00 88.69 183 ASP A N 1
ATOM 1509 C CA . ASP A 1 183 ? -5.812 -16.099 16.849 1.00 88.69 183 ASP A CA 1
ATOM 1510 C C . ASP A 1 183 ? -6.432 -15.400 15.637 1.00 88.69 183 ASP A C 1
ATOM 1512 O O . ASP A 1 183 ? -6.541 -15.989 14.561 1.00 88.69 183 ASP A O 1
ATOM 1516 N N . VAL A 1 184 ? -6.744 -14.107 15.774 1.00 90.19 184 VAL A N 1
ATOM 1517 C CA . VAL A 1 184 ? -7.230 -13.288 14.660 1.00 90.19 184 VAL A CA 1
ATOM 1518 C C . VAL A 1 184 ? -6.171 -13.222 13.562 1.00 90.19 184 VAL A C 1
ATOM 1520 O O . VAL A 1 184 ? -6.487 -13.439 12.400 1.00 90.19 184 VAL A O 1
ATOM 1523 N N . LEU A 1 185 ? -4.899 -12.991 13.896 1.00 88.88 185 LEU A N 1
ATOM 1524 C CA . LEU A 1 185 ? -3.830 -12.962 12.888 1.00 88.88 185 LEU A CA 1
ATOM 1525 C C . LEU A 1 185 ? -3.620 -14.309 12.189 1.00 88.88 185 LEU A C 1
ATOM 1527 O O . LEU A 1 185 ? -3.293 -14.328 11.000 1.00 88.88 185 LEU A O 1
ATOM 1531 N N . ASN A 1 186 ? -3.797 -15.418 12.910 1.00 89.31 186 ASN A N 1
ATOM 1532 C CA . ASN A 1 186 ? -3.699 -16.764 12.350 1.00 89.31 186 ASN A CA 1
ATOM 1533 C C . ASN A 1 186 ? -4.807 -17.037 11.326 1.00 89.31 186 ASN A C 1
ATOM 1535 O O . ASN A 1 186 ? -4.532 -17.630 10.284 1.00 89.31 186 ASN A O 1
ATOM 1539 N N . ASP A 1 187 ? -6.022 -16.545 11.567 1.00 91.06 187 ASP A N 1
ATOM 1540 C CA . ASP A 1 187 ? -7.127 -16.646 10.607 1.00 91.06 187 ASP A CA 1
ATOM 1541 C C . ASP A 1 187 ? -6.856 -15.851 9.309 1.00 91.06 187 ASP A C 1
ATOM 1543 O O . ASP A 1 187 ? -7.348 -16.211 8.242 1.00 91.06 187 ASP A O 1
ATOM 1547 N N . PHE A 1 188 ? -5.999 -14.823 9.357 1.00 90.75 188 PHE A N 1
ATOM 1548 C CA . PHE A 1 188 ? -5.554 -14.034 8.195 1.00 90.75 188 PHE A CA 1
ATOM 1549 C C . PHE A 1 188 ? -4.304 -14.606 7.493 1.00 90.75 188 PHE A C 1
ATOM 1551 O O . PHE A 1 188 ? -3.563 -13.874 6.829 1.00 90.75 188 PHE A O 1
ATOM 1558 N N . ARG A 1 189 ? -4.042 -15.912 7.635 1.00 89.94 189 ARG A N 1
ATOM 1559 C CA . ARG A 1 189 ? -2.963 -16.615 6.913 1.00 89.94 189 ARG A CA 1
ATOM 1560 C C . ARG A 1 189 ? -3.415 -17.262 5.605 1.00 89.94 189 ARG A C 1
ATOM 1562 O O . ARG A 1 189 ? -2.591 -17.480 4.719 1.00 89.94 189 ARG A O 1
ATOM 1569 N N . ALA A 1 190 ? -4.699 -17.587 5.473 1.00 87.38 190 ALA A N 1
ATOM 1570 C CA . ALA A 1 190 ? -5.217 -18.418 4.387 1.00 87.38 190 ALA A CA 1
ATOM 1571 C C . ALA A 1 190 ? -6.578 -17.926 3.864 1.00 87.38 190 ALA A C 1
ATOM 1573 O O . ALA A 1 190 ? -7.227 -17.073 4.460 1.00 87.38 190 ALA A O 1
ATOM 1574 N N . GLY A 1 191 ? -7.007 -18.478 2.724 1.00 87.88 191 GLY A N 1
ATOM 1575 C CA . GLY A 1 191 ? -8.319 -18.213 2.117 1.00 87.88 191 GLY A CA 1
ATOM 1576 C C . GLY A 1 191 ? -8.358 -17.064 1.105 1.00 87.88 191 GLY A C 1
ATOM 1577 O O . GLY A 1 191 ? -9.313 -16.979 0.337 1.00 87.88 191 GLY A O 1
ATOM 1578 N N . GLY A 1 192 ? -7.325 -16.225 1.061 1.00 88.25 192 GLY A N 1
ATOM 1579 C CA . GLY A 1 192 ? -7.146 -15.169 0.069 1.00 88.25 192 GLY A CA 1
ATOM 1580 C C . GLY A 1 192 ? -6.832 -15.685 -1.334 1.00 88.25 192 GLY A C 1
ATOM 1581 O O . GLY A 1 192 ? -6.463 -16.842 -1.550 1.00 88.25 192 GLY A O 1
ATOM 1582 N N . ARG A 1 193 ? -6.960 -14.792 -2.312 1.00 88.75 193 ARG A N 1
ATOM 1583 C CA . ARG A 1 193 ? -6.729 -15.074 -3.729 1.00 88.75 193 ARG A CA 1
ATOM 1584 C C . ARG A 1 193 ? -5.235 -15.205 -4.015 1.00 88.75 193 ARG A C 1
ATOM 1586 O O . ARG A 1 193 ? -4.483 -14.288 -3.714 1.00 88.75 193 ARG A O 1
ATOM 1593 N N . SER A 1 194 ? -4.804 -16.300 -4.640 1.00 88.25 194 SER A N 1
ATOM 1594 C CA . SER A 1 194 ? -3.391 -16.511 -4.997 1.00 88.25 194 SER A CA 1
ATOM 1595 C C . SER A 1 194 ? -2.799 -15.327 -5.773 1.00 88.25 194 SER A C 1
ATOM 1597 O O . SER A 1 194 ? -3.421 -14.827 -6.715 1.00 88.25 194 SER A O 1
ATOM 1599 N N . LEU A 1 195 ? -1.581 -14.908 -5.408 1.00 86.00 195 LEU A N 1
ATOM 1600 C CA . LEU A 1 195 ? -0.822 -13.905 -6.158 1.00 86.00 195 LEU A CA 1
ATOM 1601 C C . LEU A 1 195 ? -0.526 -14.377 -7.586 1.00 86.00 195 LEU A C 1
ATOM 1603 O O . LEU A 1 195 ? -0.657 -13.599 -8.526 1.00 86.00 195 LEU A O 1
ATOM 1607 N N . PHE A 1 196 ? -0.199 -15.654 -7.765 1.00 84.94 196 PHE A N 1
ATOM 1608 C CA . PHE A 1 196 ? 0.065 -16.247 -9.075 1.00 84.94 196 PHE A CA 1
ATOM 1609 C C . PHE A 1 196 ? -1.211 -16.856 -9.668 1.00 84.94 196 PHE A C 1
ATOM 1611 O O . PHE A 1 196 ? -2.074 -17.304 -8.901 1.00 84.94 196 PHE A O 1
ATOM 1618 N N . PRO A 1 197 ? -1.385 -16.830 -10.999 1.00 81.19 197 PRO A N 1
ATOM 1619 C CA . PRO A 1 197 ? -2.457 -17.579 -11.646 1.00 81.19 197 PRO A CA 1
ATOM 1620 C C . PRO A 1 197 ? -2.319 -19.074 -11.301 1.00 81.19 197 PRO A C 1
ATOM 1622 O O . PRO A 1 197 ? -1.206 -19.587 -11.195 1.00 81.19 197 PRO A O 1
ATOM 1625 N N . SER A 1 198 ? -3.455 -19.723 -11.038 1.00 66.00 198 SER A N 1
ATOM 1626 C CA . SER A 1 198 ? -3.583 -21.158 -10.735 1.00 66.00 198 SER A CA 1
ATOM 1627 C C . SER A 1 198 ? -3.689 -21.995 -11.997 1.00 66.00 198 SER A C 1
ATOM 1629 O O . SER A 1 198 ? -4.406 -21.513 -12.905 1.00 66.00 198 SER A O 1
#

Foldseek 3Di:
DDPVLVVVLVVVLVVLLVCCLQVVLLCLAPPLLVLLAAAAEAAAPDPPDHDPSNVVSLVVSVVVSVLVCQQPPRDDDPSGHNVSQPVQWDFDDPVCVVSNPPDRTDGNCCRNSVHHHHDNDDDVVVVVVVVLVVQLVCLLVVNHDCVSNLQSLQAAEADQAFRDDDDDPDDPDDPDDCRPSNVVRVSRRDNYHYSHDD

Organism: NCBI:txid1411902